Protein AF-A0AAP6H3W5-F1 (afdb_monomer_lite)

pLDDT: mean 71.05, std 19.76, range [32.81, 92.81]

Foldseek 3Di:
DDDPDVVLVVLVVLLVVLVVVLVVLVPADADLVVQLVVQVVVLVVLLVPDDDDPCQPPPDDDDNPPPDDPDVVSVCSNPPVVVSSVVVNVVSVVCVVVPRGHSPVVVSVVSVVVSVVSLLVSVVVQVVCVVVVHHDDDDPPRDVCSVCVPVPPPPVPVVVVPPDDDDDDPDDDDDDDDDDDDDDDDDDD

Sequence (189 aa):
MKDAHPTLTRIRAQIYALAEQIGILRQGALPKVGALAAVDRHIQSMAASVRVKPSAFAQGGGEPVSMYPEDSHRYACKFFPEVIRAHLYAEVKALYERGLTVADDATREKLEAQQLQLEHEEEAYIRQAAAEGKSIPRRGEANPAVLLADWPEGRDQQAVSRRAPGVRASVLRIRDLALVTGDQVQAPY

Structure (mmCIF, N/CA/C/O backbone):
data_AF-A0AAP6H3W5-F1
#
_entry.id   AF-A0AAP6H3W5-F1
#
loop_
_atom_site.group_PDB
_atom_site.id
_atom_site.type_symbol
_atom_site.label_atom_id
_atom_site.label_alt_id
_atom_site.label_comp_id
_atom_site.label_asym_id
_atom_site.label_entity_id
_atom_site.label_seq_id
_atom_site.pdbx_PDB_ins_code
_atom_site.Cartn_x
_atom_site.Cartn_y
_atom_site.Cartn_z
_atom_site.occupancy
_atom_site.B_iso_or_equiv
_atom_site.auth_seq_id
_atom_site.auth_comp_id
_atom_site.auth_asym_id
_atom_site.auth_atom_id
_atom_site.pdbx_PDB_model_num
ATOM 1 N N . MET A 1 1 ? -27.892 12.625 15.309 1.00 41.19 1 MET A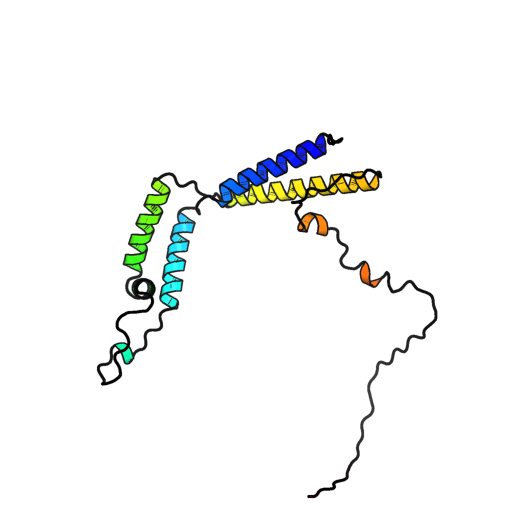 N 1
ATOM 2 C CA . MET A 1 1 ? -27.501 11.822 16.487 1.00 41.19 1 MET A CA 1
ATOM 3 C C . MET A 1 1 ? -26.123 12.302 16.907 1.00 41.19 1 MET A C 1
ATOM 5 O O . MET A 1 1 ? -25.221 12.228 16.090 1.00 41.19 1 MET A O 1
ATOM 9 N N . LYS A 1 2 ? -25.992 12.935 18.079 1.00 41.66 2 LYS A N 1
ATOM 10 C CA . LYS A 1 2 ? -24.702 13.414 18.602 1.00 41.66 2 LYS A CA 1
ATOM 11 C C . LYS A 1 2 ? -24.104 12.293 19.449 1.00 41.66 2 LYS A C 1
ATOM 13 O O . LYS A 1 2 ? -24.773 11.824 20.365 1.00 41.66 2 LYS A O 1
ATOM 18 N N . ASP A 1 3 ? -22.900 11.856 19.104 1.00 46.81 3 ASP A N 1
ATOM 19 C CA . ASP A 1 3 ? -22.181 10.788 19.796 1.00 46.81 3 ASP A CA 1
ATOM 20 C C . ASP A 1 3 ? -21.996 11.132 21.280 1.00 46.81 3 ASP A C 1
ATOM 22 O O . ASP A 1 3 ? -21.437 12.170 21.629 1.00 46.81 3 ASP A O 1
ATOM 26 N N . ALA A 1 4 ? -22.483 10.268 22.170 1.00 56.97 4 ALA A N 1
ATOM 27 C CA . ALA A 1 4 ? -22.489 10.508 23.615 1.00 56.97 4 ALA A CA 1
ATOM 28 C C . ALA A 1 4 ? -21.136 10.228 24.307 1.00 56.97 4 ALA A C 1
ATOM 30 O O . ALA A 1 4 ? -21.052 10.304 25.531 1.00 56.97 4 ALA A O 1
ATOM 31 N N . HIS A 1 5 ? -20.072 9.911 23.558 1.00 71.19 5 HIS A N 1
ATOM 32 C CA . HIS A 1 5 ? -18.790 9.493 24.128 1.00 71.19 5 HIS A CA 1
ATOM 33 C C . HIS A 1 5 ? -17.600 10.195 23.452 1.00 71.19 5 HIS A C 1
ATOM 35 O O . HIS A 1 5 ? -17.143 9.737 22.403 1.00 71.19 5 HIS A O 1
ATOM 41 N N . PRO A 1 6 ? -17.050 11.271 24.056 1.00 79.69 6 PRO A N 1
ATOM 42 C CA . PRO A 1 6 ? -15.979 12.069 23.448 1.00 79.69 6 PRO A CA 1
ATOM 43 C C . PRO A 1 6 ? -14.719 11.246 23.148 1.00 79.69 6 PRO A C 1
ATOM 45 O O . PRO A 1 6 ? -14.023 11.511 22.170 1.00 79.69 6 PRO A O 1
ATOM 48 N N . THR A 1 7 ? -14.451 10.210 23.948 1.00 83.56 7 THR A N 1
ATOM 49 C CA . THR A 1 7 ? -13.347 9.268 23.726 1.00 83.56 7 THR A CA 1
ATOM 50 C C . THR A 1 7 ? -13.535 8.458 22.444 1.00 83.56 7 THR A C 1
ATOM 52 O O . THR A 1 7 ? -12.617 8.378 21.636 1.00 83.56 7 THR A O 1
ATOM 55 N N . LEU A 1 8 ? -14.735 7.915 22.212 1.00 86.44 8 LEU A N 1
ATOM 56 C CA . LEU A 1 8 ? -15.035 7.138 21.010 1.00 86.44 8 LEU A CA 1
ATOM 57 C C . LEU A 1 8 ? -14.988 8.016 19.755 1.00 86.44 8 LEU A C 1
ATOM 59 O O . LEU A 1 8 ? -14.413 7.621 18.744 1.00 86.44 8 LEU A O 1
ATOM 63 N N . THR A 1 9 ? -15.539 9.230 19.828 1.00 87.00 9 THR A N 1
ATOM 64 C CA . THR A 1 9 ? -15.459 10.206 18.732 1.00 87.00 9 THR A CA 1
ATOM 65 C C . THR A 1 9 ? -14.005 10.529 18.383 1.00 87.00 9 THR A C 1
ATOM 67 O O . THR A 1 9 ? -13.659 10.596 17.204 1.00 87.00 9 THR A O 1
ATOM 70 N N . ARG A 1 10 ? -13.130 10.667 19.390 1.00 88.69 10 ARG A N 1
ATOM 71 C CA . ARG A 1 10 ? -11.693 10.885 19.178 1.00 88.69 10 ARG A CA 1
ATOM 72 C C . ARG A 1 10 ? -11.021 9.691 18.498 1.00 88.69 10 ARG A C 1
ATOM 74 O O . ARG A 1 10 ? -10.285 9.909 17.539 1.00 88.69 10 ARG A O 1
ATOM 81 N N . ILE A 1 11 ? -11.287 8.466 18.955 1.00 89.69 11 ILE A N 1
ATOM 82 C CA . ILE A 1 11 ? -10.740 7.239 18.347 1.00 89.69 11 ILE A CA 1
ATOM 83 C C . ILE A 1 11 ? -11.160 7.151 16.876 1.00 89.69 11 ILE A C 1
ATOM 85 O O . ILE A 1 11 ? -10.317 6.994 15.997 1.00 89.69 11 ILE A O 1
ATOM 89 N N . ARG A 1 12 ? -12.448 7.354 16.578 1.00 91.31 12 ARG A N 1
ATOM 90 C CA . ARG A 1 12 ? -12.959 7.338 15.199 1.00 91.31 12 ARG A CA 1
ATOM 91 C C . ARG A 1 12 ? -12.285 8.377 14.314 1.00 91.31 12 ARG A C 1
ATOM 93 O O . ARG A 1 12 ? -11.869 8.048 13.208 1.00 91.31 12 ARG A O 1
ATOM 100 N N . ALA A 1 13 ? -12.135 9.606 14.806 1.00 89.62 13 ALA A N 1
ATOM 101 C CA . ALA A 1 13 ? -11.441 10.663 14.076 1.00 89.62 13 ALA A CA 1
ATOM 102 C C . ALA A 1 13 ? -9.980 10.290 13.767 1.00 89.62 13 ALA A C 1
ATOM 104 O O . ALA A 1 13 ? -9.506 10.540 12.661 1.00 89.62 13 ALA A O 1
ATOM 105 N N . GLN A 1 14 ? -9.279 9.654 14.711 1.00 91.19 14 GLN A N 1
ATOM 106 C CA . GLN A 1 14 ? -7.910 9.179 14.498 1.00 91.19 14 GLN A CA 1
ATOM 107 C C . GLN A 1 14 ? -7.845 8.052 13.461 1.00 91.19 14 GLN A C 1
ATOM 109 O O . GLN A 1 14 ? -6.966 8.082 12.603 1.00 91.19 14 GLN A O 1
ATOM 114 N N . ILE A 1 15 ? -8.789 7.107 13.485 1.00 90.75 15 ILE A N 1
ATOM 115 C CA . ILE A 1 15 ? -8.849 6.031 12.485 1.00 90.75 15 ILE A CA 1
ATOM 116 C C . ILE A 1 15 ? -9.084 6.608 11.085 1.00 90.75 15 ILE A C 1
ATOM 118 O O . ILE A 1 15 ? -8.403 6.205 10.146 1.00 90.75 15 ILE A O 1
ATOM 122 N N . TYR A 1 16 ? -9.987 7.583 10.938 1.00 91.69 16 TYR A N 1
ATOM 123 C CA . TYR A 1 16 ? -10.215 8.242 9.648 1.00 91.69 16 TYR A CA 1
ATOM 124 C C . TYR A 1 16 ? -8.979 8.988 9.141 1.00 91.69 16 TYR A C 1
ATOM 126 O O . TYR A 1 16 ? -8.623 8.845 7.973 1.00 91.69 16 TYR A O 1
ATOM 134 N N . ALA A 1 17 ? -8.290 9.723 10.016 1.00 89.75 17 ALA A N 1
ATOM 135 C CA . ALA A 1 17 ? -7.064 10.426 9.647 1.00 89.75 17 ALA A CA 1
ATOM 136 C C . ALA A 1 17 ? -5.950 9.459 9.204 1.00 89.75 17 ALA A C 1
ATOM 138 O O . ALA A 1 17 ? -5.250 9.728 8.228 1.00 89.75 17 ALA A O 1
ATOM 139 N N . LEU A 1 18 ? -5.797 8.317 9.884 1.00 89.81 18 LEU A N 1
ATOM 140 C CA . LEU A 1 18 ? -4.836 7.286 9.481 1.00 89.81 18 LEU A CA 1
ATOM 141 C C . LEU A 1 18 ? -5.224 6.632 8.154 1.00 89.81 18 LEU A C 1
ATOM 143 O O . LEU A 1 18 ? -4.360 6.454 7.300 1.00 89.81 18 LEU A O 1
ATOM 147 N N . ALA A 1 19 ? -6.506 6.326 7.944 1.00 87.75 19 ALA A N 1
ATOM 148 C CA . ALA A 1 19 ? -6.984 5.747 6.691 1.00 87.75 19 ALA A CA 1
ATOM 149 C C . ALA A 1 19 ? -6.712 6.671 5.489 1.00 87.75 19 ALA A C 1
ATOM 151 O O . ALA A 1 19 ? -6.309 6.196 4.426 1.00 87.75 19 ALA A O 1
ATOM 152 N N . GLU A 1 20 ? -6.865 7.986 5.662 1.00 86.38 20 GLU A N 1
ATOM 153 C CA . GLU A 1 20 ? -6.516 8.981 4.643 1.00 86.38 20 GLU A CA 1
ATOM 154 C C . GLU A 1 20 ? -5.007 8.988 4.351 1.00 86.38 20 GLU A C 1
ATOM 156 O O . GLU A 1 20 ? -4.599 8.888 3.193 1.00 86.38 20 GLU A O 1
ATOM 161 N N . GLN A 1 21 ? -4.165 9.014 5.390 1.00 83.44 21 GLN A N 1
ATOM 162 C CA . GLN A 1 21 ? -2.703 8.971 5.242 1.00 83.44 21 GLN A CA 1
ATOM 163 C C . GLN A 1 21 ? -2.219 7.682 4.566 1.00 83.44 21 GLN A C 1
ATOM 165 O O . GLN A 1 21 ? -1.369 7.725 3.675 1.00 83.44 21 GLN A O 1
ATOM 170 N N . ILE A 1 22 ? -2.787 6.534 4.940 1.00 83.69 22 ILE A N 1
ATOM 171 C CA . ILE A 1 22 ? -2.508 5.242 4.304 1.00 83.69 22 ILE A CA 1
ATOM 172 C C . ILE A 1 22 ? -2.974 5.261 2.847 1.00 83.69 22 ILE A C 1
ATOM 174 O O . ILE A 1 22 ? -2.260 4.766 1.978 1.00 83.69 22 ILE A O 1
ATOM 178 N N . GLY A 1 23 ? -4.131 5.859 2.553 1.00 79.06 23 GLY A N 1
ATOM 179 C CA . GLY A 1 23 ? -4.626 6.044 1.189 1.00 79.06 23 GLY A CA 1
ATOM 180 C C . GLY A 1 23 ? -3.646 6.829 0.314 1.00 79.06 23 GLY A C 1
ATOM 181 O O . GLY A 1 23 ? -3.326 6.388 -0.791 1.00 79.06 23 GLY A O 1
ATOM 182 N N . ILE A 1 24 ? -3.103 7.929 0.839 1.00 74.69 24 ILE A N 1
ATOM 183 C CA . ILE A 1 24 ? -2.075 8.741 0.170 1.00 74.69 24 ILE A CA 1
ATOM 184 C C . ILE A 1 24 ? -0.806 7.912 -0.078 1.00 74.69 24 ILE A C 1
ATOM 186 O O . ILE A 1 24 ? -0.264 7.925 -1.182 1.00 74.69 24 ILE A O 1
ATOM 190 N N . LEU A 1 25 ? -0.350 7.137 0.912 1.00 71.19 25 LEU A N 1
ATOM 191 C CA . LEU A 1 25 ? 0.842 6.290 0.775 1.00 71.19 25 LEU A CA 1
ATOM 192 C C . LEU A 1 25 ? 0.639 5.099 -0.168 1.00 71.19 25 LEU A C 1
ATOM 194 O O . LEU A 1 25 ? 1.576 4.713 -0.860 1.00 71.19 25 LEU A O 1
ATOM 198 N N . ARG A 1 26 ? -0.566 4.523 -0.239 1.00 67.69 26 ARG A N 1
ATOM 199 C CA . ARG A 1 26 ? -0.909 3.448 -1.191 1.00 67.69 26 ARG A CA 1
ATOM 200 C C . ARG A 1 26 ? -0.874 3.918 -2.641 1.00 67.69 26 ARG A C 1
ATOM 202 O O . ARG A 1 26 ? -0.621 3.110 -3.527 1.00 67.69 26 ARG A O 1
ATOM 209 N N . GLN A 1 27 ? -1.129 5.202 -2.874 1.00 66.06 27 GLN A N 1
ATOM 210 C CA . GLN A 1 27 ? -0.999 5.833 -4.187 1.00 66.06 27 GLN A CA 1
ATOM 211 C C . GLN A 1 27 ? 0.443 6.280 -4.490 1.00 66.06 27 GLN A C 1
ATOM 213 O O . GLN A 1 27 ? 0.737 6.656 -5.624 1.00 66.06 27 GLN A O 1
ATOM 218 N N . GLY A 1 28 ? 1.344 6.233 -3.501 1.00 61.16 28 GLY A N 1
ATOM 219 C CA . GLY A 1 28 ? 2.765 6.522 -3.675 1.00 61.16 28 GLY A CA 1
ATOM 220 C C . GLY A 1 28 ? 3.480 5.441 -4.489 1.00 61.16 28 GLY A C 1
ATOM 221 O O . GLY A 1 28 ? 3.085 4.275 -4.511 1.00 61.16 28 GLY A O 1
ATOM 222 N N . ALA A 1 29 ? 4.559 5.818 -5.168 1.00 63.38 29 ALA A N 1
ATOM 223 C CA . ALA A 1 29 ? 5.353 4.867 -5.937 1.00 63.38 29 ALA A CA 1
ATOM 224 C C . ALA A 1 29 ? 6.254 4.030 -5.029 1.00 63.38 29 ALA A C 1
ATOM 226 O O . ALA A 1 29 ? 6.679 4.509 -3.988 1.00 63.38 29 ALA A O 1
ATOM 227 N N . LEU A 1 30 ? 6.621 2.812 -5.436 1.00 65.88 30 LEU A N 1
ATOM 228 C CA . LEU A 1 30 ? 7.588 1.981 -4.701 1.00 65.88 30 LEU A CA 1
ATOM 229 C C . LEU A 1 30 ? 8.858 2.768 -4.306 1.00 65.88 30 LEU A C 1
ATOM 231 O O . LEU A 1 30 ? 9.202 3.763 -4.942 1.00 65.88 30 LEU A O 1
ATOM 235 N N . PRO A 1 31 ? 9.641 2.328 -3.316 1.00 71.44 31 PRO A N 1
ATOM 236 C CA . PRO A 1 31 ? 11.009 2.811 -3.161 1.00 71.44 31 PRO A CA 1
ATOM 237 C C . PRO A 1 31 ? 11.820 2.572 -4.439 1.00 71.44 31 PRO A C 1
ATOM 239 O O . PRO A 1 31 ? 11.685 1.525 -5.071 1.00 71.44 31 PRO A O 1
ATOM 242 N N . LYS A 1 32 ? 12.704 3.509 -4.813 1.00 74.06 32 LYS A N 1
ATOM 243 C CA . LYS A 1 32 ? 13.499 3.432 -6.057 1.00 74.06 32 LYS A CA 1
ATOM 244 C C . LYS A 1 32 ? 14.219 2.090 -6.224 1.00 74.06 32 LYS A C 1
ATOM 246 O O . LYS A 1 32 ? 14.192 1.513 -7.303 1.00 74.06 32 LYS A O 1
ATOM 251 N N . VAL A 1 33 ? 14.814 1.564 -5.152 1.00 78.00 33 VAL A N 1
ATOM 252 C CA . VAL A 1 33 ? 15.472 0.243 -5.156 1.00 78.00 33 VAL A CA 1
ATOM 253 C C . VAL A 1 33 ? 14.471 -0.879 -5.462 1.00 78.00 33 VAL A C 1
ATOM 255 O O . VAL A 1 33 ? 14.757 -1.753 -6.277 1.00 78.00 33 VAL A O 1
ATOM 258 N N . GLY A 1 34 ? 13.276 -0.826 -4.870 1.00 76.81 34 GLY A N 1
ATOM 259 C CA . GLY A 1 34 ? 12.195 -1.781 -5.121 1.00 76.81 34 GLY A CA 1
ATOM 260 C C . GLY A 1 34 ? 11.623 -1.689 -6.537 1.00 76.81 34 GLY A C 1
ATOM 261 O O . GLY A 1 34 ? 11.329 -2.719 -7.140 1.00 76.81 34 GLY A O 1
ATOM 262 N N . ALA A 1 35 ? 11.525 -0.483 -7.102 1.00 80.75 35 ALA A N 1
ATOM 263 C CA . ALA A 1 35 ? 11.102 -0.272 -8.486 1.00 80.75 35 ALA A CA 1
ATOM 264 C C . ALA A 1 35 ? 12.119 -0.826 -9.495 1.00 80.75 35 ALA A C 1
ATOM 266 O O . ALA A 1 35 ? 11.730 -1.502 -10.446 1.00 80.75 35 ALA A O 1
ATOM 267 N N . LEU A 1 36 ? 13.419 -0.623 -9.261 1.00 86.25 36 LEU A N 1
ATOM 268 C CA . LEU A 1 36 ? 14.476 -1.216 -10.091 1.00 86.25 36 LEU A CA 1
ATOM 269 C C . LEU A 1 36 ? 14.461 -2.753 -9.996 1.00 86.25 36 LEU A C 1
ATOM 271 O O . LEU A 1 36 ? 14.457 -3.439 -11.015 1.00 86.25 36 LEU A O 1
ATOM 275 N N . ALA A 1 37 ? 14.311 -3.309 -8.791 1.00 87.12 37 ALA A N 1
ATOM 276 C CA . ALA A 1 37 ? 14.162 -4.754 -8.608 1.00 87.12 37 ALA A CA 1
ATOM 277 C C . ALA A 1 37 ? 12.872 -5.316 -9.245 1.00 87.12 37 ALA A C 1
ATOM 279 O O . ALA A 1 37 ? 12.824 -6.475 -9.661 1.00 87.12 37 ALA A O 1
ATOM 280 N N . ALA A 1 38 ? 11.798 -4.525 -9.319 1.00 85.31 38 ALA A N 1
ATOM 281 C CA . ALA A 1 38 ? 10.581 -4.900 -10.035 1.00 85.31 38 ALA A CA 1
ATOM 282 C C . ALA A 1 38 ? 10.807 -4.947 -11.554 1.00 85.31 38 ALA A C 1
ATOM 284 O O . ALA A 1 38 ? 10.323 -5.875 -12.201 1.00 85.31 38 ALA A O 1
ATOM 285 N N . VAL A 1 39 ? 11.595 -4.019 -12.108 1.00 89.56 39 VAL A N 1
ATOM 286 C CA . VAL A 1 39 ? 12.026 -4.062 -13.514 1.00 89.56 39 VAL A CA 1
ATOM 287 C C . VAL A 1 39 ? 12.833 -5.330 -13.800 1.00 89.56 39 VAL A C 1
ATOM 289 O O . VAL A 1 39 ? 12.542 -6.021 -14.776 1.00 89.56 39 VAL A O 1
ATOM 292 N N . ASP A 1 40 ? 13.781 -5.695 -12.935 1.00 92.00 40 ASP A N 1
ATOM 293 C CA . ASP A 1 40 ? 14.552 -6.935 -13.104 1.00 92.00 40 ASP A CA 1
ATOM 294 C C . ASP A 1 40 ? 13.654 -8.180 -13.098 1.00 92.00 40 ASP A C 1
ATOM 296 O O . ASP A 1 40 ? 13.766 -9.036 -13.982 1.00 92.00 40 ASP A O 1
ATOM 300 N N . ARG A 1 41 ? 12.712 -8.265 -12.149 1.00 91.44 41 ARG A N 1
ATOM 301 C CA . ARG A 1 41 ? 11.733 -9.364 -12.089 1.00 91.44 41 ARG A CA 1
ATOM 302 C C . ARG A 1 41 ? 10.841 -9.415 -13.327 1.00 91.44 41 ARG A C 1
ATOM 304 O O . ARG A 1 41 ? 10.556 -10.504 -13.824 1.00 91.44 41 ARG A O 1
ATOM 311 N N . HIS A 1 42 ? 10.420 -8.261 -13.839 1.00 90.94 42 HIS A N 1
ATOM 312 C CA . HIS A 1 42 ? 9.632 -8.167 -15.068 1.00 90.94 42 HIS A CA 1
ATOM 313 C C . HIS A 1 42 ? 10.404 -8.714 -16.268 1.00 90.94 42 HIS A C 1
ATOM 315 O O . HIS A 1 42 ? 9.905 -9.598 -16.963 1.00 90.94 42 HIS A O 1
ATOM 321 N N . ILE A 1 43 ? 11.647 -8.265 -16.469 1.00 91.12 43 ILE A N 1
ATOM 322 C CA . ILE A 1 43 ? 12.508 -8.736 -17.565 1.00 91.12 43 ILE A CA 1
ATOM 323 C C . ILE A 1 43 ? 12.706 -10.253 -17.474 1.00 91.12 43 ILE A C 1
ATOM 325 O O . ILE A 1 43 ? 12.547 -10.952 -18.476 1.00 91.12 43 ILE A O 1
ATOM 329 N N . GLN A 1 44 ? 12.990 -10.778 -16.279 1.00 92.06 44 GLN A N 1
ATOM 330 C CA . GLN A 1 44 ? 13.163 -12.216 -16.055 1.00 92.06 44 GLN A CA 1
ATOM 331 C C . GLN A 1 44 ? 11.889 -13.014 -16.361 1.00 92.06 44 GLN A C 1
ATOM 333 O O . GLN A 1 44 ? 11.954 -14.022 -17.064 1.00 92.06 44 GLN A O 1
ATOM 338 N N . SER A 1 45 ? 10.731 -12.553 -15.881 1.00 90.88 45 SER A N 1
ATOM 339 C CA . SER A 1 45 ? 9.432 -13.193 -16.128 1.00 90.88 45 SER A CA 1
ATOM 340 C C . SER A 1 45 ? 9.099 -13.233 -17.623 1.00 90.88 45 SER A C 1
ATOM 342 O O . SER A 1 45 ? 8.791 -14.290 -18.185 1.00 90.88 45 SER A O 1
ATOM 344 N N . MET A 1 46 ? 9.260 -12.097 -18.306 1.00 88.25 46 MET A N 1
ATOM 345 C CA . MET A 1 46 ? 9.002 -11.977 -19.741 1.00 88.25 46 MET A CA 1
ATOM 346 C C . MET A 1 46 ? 9.951 -12.865 -20.553 1.00 88.25 46 MET A C 1
ATOM 348 O O . MET A 1 46 ? 9.495 -13.609 -21.423 1.00 88.25 46 MET A O 1
ATOM 352 N N . ALA A 1 47 ? 11.242 -12.886 -20.209 1.00 88.06 47 ALA A N 1
ATOM 353 C CA . ALA A 1 47 ? 12.243 -13.748 -20.836 1.00 88.06 47 ALA A CA 1
ATOM 354 C C . ALA A 1 47 ? 11.989 -15.251 -20.599 1.00 88.06 47 ALA A C 1
ATOM 356 O O . ALA A 1 47 ? 12.257 -16.081 -21.476 1.00 88.06 47 ALA A O 1
ATOM 357 N N . ALA A 1 48 ? 11.485 -15.635 -19.425 1.00 87.88 48 ALA A N 1
ATOM 358 C CA . ALA A 1 48 ? 11.156 -17.026 -19.111 1.00 87.88 48 ALA A CA 1
ATOM 359 C C . ALA A 1 48 ? 9.968 -17.541 -19.937 1.00 87.88 48 ALA A C 1
ATOM 361 O O . ALA A 1 48 ? 9.924 -18.720 -20.289 1.00 87.88 48 ALA A O 1
ATOM 362 N N . SER A 1 49 ? 9.035 -16.655 -20.296 1.00 84.88 49 SER A N 1
ATOM 363 C CA . SER A 1 49 ? 7.859 -17.013 -21.095 1.00 84.88 49 SER A CA 1
ATOM 364 C C . SER A 1 49 ? 8.167 -17.310 -22.572 1.00 84.88 49 SER A C 1
ATOM 366 O O . SER A 1 49 ? 7.363 -17.948 -23.251 1.00 84.88 49 SER A O 1
ATOM 368 N N . VAL A 1 50 ? 9.337 -16.898 -23.076 1.00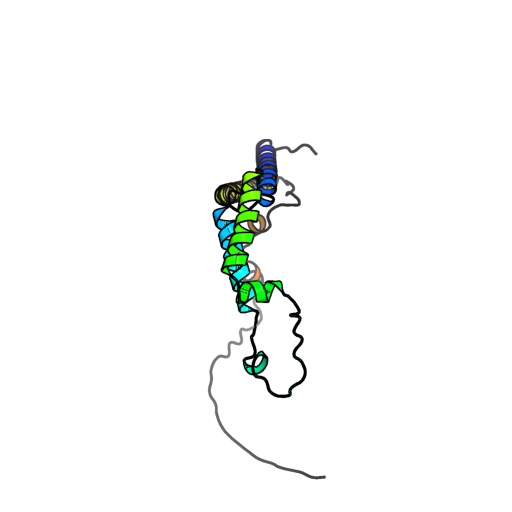 82.94 50 VAL A N 1
ATOM 369 C CA . VAL A 1 50 ? 9.748 -17.145 -24.465 1.00 82.94 50 VAL A CA 1
ATOM 370 C C . VAL A 1 50 ? 10.315 -18.555 -24.611 1.00 82.94 50 VAL A C 1
ATOM 372 O O . VAL A 1 50 ? 11.418 -18.855 -24.143 1.00 82.94 50 VAL A O 1
ATOM 375 N N . ARG A 1 51 ? 9.587 -19.415 -25.331 1.00 78.25 51 ARG A N 1
ATOM 376 C CA . ARG A 1 51 ? 10.093 -20.711 -25.800 1.00 78.25 51 ARG A CA 1
ATOM 377 C C . ARG A 1 51 ? 10.652 -20.574 -27.210 1.00 78.25 51 ARG A C 1
ATOM 379 O O . ARG A 1 51 ? 9.901 -20.474 -28.174 1.00 78.25 51 ARG A O 1
ATOM 386 N N . VAL A 1 52 ? 11.975 -20.621 -27.326 1.00 69.75 52 VAL A N 1
ATOM 387 C CA . VAL A 1 52 ? 12.660 -20.651 -28.622 1.00 69.75 52 VAL A CA 1
ATOM 388 C C . VAL A 1 52 ? 12.702 -22.099 -29.102 1.00 69.75 52 VAL A C 1
ATOM 390 O O . VAL A 1 52 ? 13.348 -22.941 -28.479 1.00 69.75 52 VAL A O 1
ATOM 393 N N . LYS A 1 53 ? 11.993 -22.413 -30.189 1.00 65.88 53 LYS A N 1
ATOM 394 C CA . LYS A 1 53 ? 12.110 -23.728 -30.831 1.00 65.88 53 LYS A CA 1
ATOM 395 C C . LYS A 1 53 ? 13.444 -23.782 -31.593 1.00 65.88 53 LYS A C 1
ATOM 397 O O . LYS A 1 53 ? 13.668 -22.908 -32.427 1.00 65.88 53 LYS A O 1
ATOM 402 N N . PRO A 1 54 ? 14.305 -24.793 -31.373 1.00 59.75 54 PRO A N 1
ATOM 403 C CA . PRO A 1 54 ? 15.592 -24.914 -32.071 1.00 59.75 54 PRO A CA 1
ATOM 404 C C . PRO A 1 54 ? 15.464 -24.931 -33.602 1.00 59.75 54 PRO A C 1
ATOM 406 O O . PRO A 1 54 ? 16.346 -24.456 -34.308 1.00 59.75 54 PRO A O 1
ATOM 409 N N . SER A 1 55 ? 14.334 -25.424 -34.119 1.00 57.72 55 SER A N 1
ATOM 410 C CA . SER A 1 55 ? 14.037 -25.480 -35.553 1.00 57.72 55 SER A CA 1
ATOM 411 C C . SER A 1 55 ? 13.726 -24.122 -36.191 1.00 57.72 55 SER A C 1
ATOM 413 O O . SER A 1 55 ? 13.662 -24.049 -37.410 1.00 57.72 55 SER A O 1
ATOM 415 N N . ALA A 1 56 ? 13.545 -23.048 -35.413 1.00 55.94 56 ALA A N 1
ATOM 416 C CA . ALA A 1 56 ? 13.247 -21.717 -35.953 1.00 55.94 56 ALA A CA 1
ATOM 417 C C . ALA A 1 56 ? 14.430 -21.092 -36.722 1.00 55.94 56 ALA A C 1
ATOM 419 O O . ALA A 1 56 ? 14.227 -20.170 -37.504 1.00 55.94 56 ALA A O 1
ATOM 420 N N . PHE A 1 57 ? 15.650 -21.604 -36.523 1.00 56.47 57 PHE A N 1
ATOM 421 C CA . PHE A 1 57 ? 16.868 -21.133 -37.198 1.00 56.47 57 PHE A CA 1
ATOM 422 C C . PHE A 1 57 ? 17.486 -22.179 -38.138 1.00 56.47 57 PHE A C 1
ATOM 424 O O . PHE A 1 57 ? 18.448 -21.881 -38.844 1.00 56.47 57 PHE A O 1
ATOM 431 N N . ALA A 1 58 ? 16.951 -23.404 -38.157 1.00 54.88 58 ALA A N 1
ATOM 432 C CA . ALA A 1 58 ? 17.423 -24.465 -39.034 1.00 54.88 58 ALA A CA 1
ATOM 433 C C . ALA A 1 58 ? 16.726 -24.333 -40.395 1.00 54.88 58 ALA A C 1
ATOM 435 O O . ALA A 1 58 ? 15.541 -24.628 -40.529 1.00 54.88 58 ALA A O 1
ATOM 436 N N . GLN A 1 59 ? 17.462 -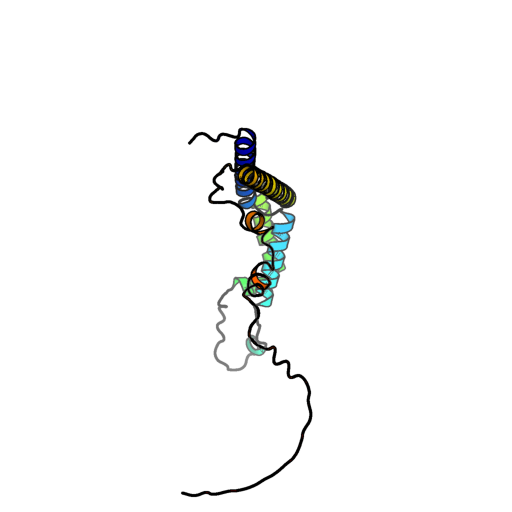23.862 -41.403 1.00 54.69 59 GLN A N 1
ATOM 437 C CA . GLN A 1 59 ? 17.014 -23.847 -42.795 1.00 54.69 59 GLN A CA 1
ATOM 438 C C . GLN A 1 59 ? 16.615 -25.266 -43.229 1.00 54.69 59 GLN A C 1
ATOM 440 O O . GLN A 1 59 ? 17.466 -26.133 -43.405 1.00 54.69 59 GLN A O 1
ATOM 445 N N . GLY A 1 60 ? 15.314 -25.506 -43.385 1.00 51.62 60 GLY A N 1
ATOM 446 C CA . GLY A 1 60 ? 14.798 -26.816 -43.767 1.00 51.62 60 GLY A CA 1
ATOM 447 C C . GLY A 1 60 ? 13.292 -26.819 -43.992 1.00 51.62 60 GLY A C 1
ATOM 448 O O . GLY A 1 60 ? 12.563 -27.392 -43.196 1.00 51.62 60 GLY A O 1
ATOM 449 N N . GLY A 1 61 ? 12.835 -26.161 -45.064 1.00 52.97 61 GLY A N 1
ATOM 450 C CA . GLY A 1 61 ? 11.611 -26.509 -45.807 1.00 52.97 61 GLY A CA 1
ATOM 451 C C . GLY A 1 61 ? 10.266 -26.617 -45.069 1.00 52.97 61 GLY A C 1
ATOM 452 O O . GLY A 1 61 ? 9.355 -27.227 -45.619 1.00 52.97 61 GLY A O 1
ATOM 453 N N . GLY A 1 62 ? 10.119 -26.077 -43.858 1.00 55.25 62 GLY A N 1
ATOM 454 C CA . GLY A 1 62 ? 8.849 -26.027 -43.123 1.00 55.25 62 GLY A CA 1
ATOM 455 C C . GLY A 1 62 ? 8.172 -24.660 -43.225 1.00 55.25 62 GLY A C 1
ATOM 456 O O . GLY A 1 62 ? 8.852 -23.665 -43.475 1.00 55.25 62 GLY A O 1
ATOM 457 N N . GLU A 1 63 ? 6.845 -24.627 -43.032 1.00 49.88 63 GLU A N 1
ATOM 458 C CA . GLU A 1 63 ? 6.021 -23.406 -43.018 1.00 49.88 63 GLU A CA 1
ATOM 459 C C . GLU A 1 63 ? 6.722 -22.245 -42.294 1.00 49.88 63 GLU A C 1
ATOM 461 O O . GLU A 1 63 ? 7.305 -22.461 -41.223 1.00 49.88 63 GLU A O 1
ATOM 466 N N . PRO A 1 64 ? 6.665 -21.015 -42.844 1.00 51.16 64 PRO A N 1
ATOM 467 C CA . PRO A 1 64 ? 7.287 -19.859 -42.223 1.00 51.16 64 PRO A CA 1
ATOM 468 C C . PRO A 1 64 ? 6.682 -19.657 -40.833 1.00 51.16 64 PRO A C 1
ATOM 470 O O . PRO A 1 64 ? 5.550 -19.202 -40.681 1.00 51.16 64 PRO A O 1
ATOM 473 N N . VAL A 1 65 ? 7.449 -20.002 -39.798 1.00 52.53 65 VAL A N 1
ATOM 474 C CA . VAL A 1 65 ? 7.143 -19.601 -38.428 1.00 52.53 65 VAL A CA 1
ATOM 475 C C . VAL A 1 65 ? 7.100 -18.081 -38.452 1.00 52.53 65 VAL A C 1
ATOM 477 O O . VAL A 1 65 ? 8.090 -17.462 -38.841 1.00 52.53 65 VAL A O 1
ATOM 480 N N . SER A 1 66 ? 5.950 -17.495 -38.102 1.00 48.22 66 SER A N 1
ATOM 481 C CA . SER A 1 66 ? 5.759 -16.043 -38.064 1.00 48.22 66 SER A CA 1
ATOM 482 C C . SER A 1 66 ? 6.984 -15.374 -37.444 1.00 48.22 66 SER A C 1
ATOM 484 O O . SER A 1 66 ? 7.255 -15.519 -36.252 1.00 48.22 66 SER A O 1
ATOM 486 N N . MET A 1 67 ? 7.735 -14.650 -38.277 1.00 48.69 67 MET A N 1
ATOM 487 C CA . MET A 1 67 ? 8.903 -13.866 -37.867 1.00 48.69 67 MET A CA 1
ATOM 488 C C . MET A 1 67 ? 8.502 -12.683 -36.974 1.00 48.69 67 MET A C 1
ATOM 490 O O . MET A 1 67 ? 9.361 -12.022 -36.395 1.00 48.69 67 MET A O 1
ATOM 494 N N . TYR A 1 68 ? 7.197 -12.426 -36.861 1.00 50.84 68 TYR A N 1
ATOM 495 C CA . TYR A 1 68 ? 6.618 -11.471 -35.938 1.00 50.84 68 TYR A CA 1
ATOM 496 C C . TYR A 1 68 ? 6.170 -12.206 -34.674 1.00 50.84 68 TYR A C 1
ATOM 498 O O . TYR A 1 68 ? 5.180 -12.945 -34.718 1.00 50.84 68 TYR A O 1
ATOM 506 N N . PRO A 1 69 ? 6.896 -12.044 -33.554 1.00 56.41 69 PRO A N 1
ATOM 507 C CA . PRO A 1 69 ? 6.442 -12.564 -32.279 1.00 56.41 69 PRO A CA 1
ATOM 508 C C . PRO A 1 69 ? 5.156 -11.839 -31.879 1.00 56.41 69 PRO A C 1
ATOM 510 O O . PRO A 1 69 ? 5.055 -10.626 -32.042 1.00 56.41 69 PRO A O 1
ATOM 513 N N . GLU A 1 70 ? 4.200 -12.566 -31.302 1.00 61.22 70 GLU A N 1
ATOM 514 C CA . GLU A 1 70 ? 2.974 -11.983 -30.731 1.00 61.22 70 GLU A CA 1
ATOM 515 C C . GLU A 1 70 ? 3.269 -10.909 -29.661 1.00 61.22 70 GLU A C 1
ATOM 517 O O . GLU A 1 70 ? 2.407 -10.097 -29.343 1.00 61.22 70 GLU A O 1
ATOM 522 N N . ASP A 1 71 ? 4.499 -10.870 -29.132 1.00 70.38 71 ASP A N 1
ATOM 523 C CA . ASP A 1 71 ? 4.976 -9.854 -28.198 1.00 70.38 71 ASP A CA 1
ATOM 524 C C . ASP A 1 71 ? 6.495 -9.632 -28.379 1.00 70.38 71 ASP A C 1
ATOM 526 O O . ASP A 1 71 ? 7.336 -10.389 -27.872 1.00 70.38 71 ASP A O 1
ATOM 530 N N . SER A 1 72 ? 6.862 -8.606 -29.154 1.00 80.50 72 SER A N 1
ATOM 531 C CA . SER A 1 72 ? 8.257 -8.227 -29.438 1.00 80.50 72 SER A CA 1
ATOM 532 C C . SER A 1 72 ? 9.036 -7.851 -28.177 1.00 80.50 72 SER A C 1
ATOM 534 O O . SER A 1 72 ? 10.244 -8.098 -28.101 1.00 80.50 72 SER A O 1
ATOM 536 N N . HIS A 1 73 ? 8.347 -7.341 -27.155 1.00 83.88 73 HIS A N 1
ATOM 537 C CA . HIS A 1 73 ? 8.944 -6.976 -25.876 1.00 83.88 73 HIS A CA 1
ATOM 538 C C . HIS A 1 73 ? 9.474 -8.204 -25.131 1.00 83.88 73 HIS A C 1
ATOM 540 O O . HIS A 1 73 ? 10.589 -8.178 -24.614 1.00 83.88 73 HIS A O 1
ATOM 546 N N . ARG A 1 74 ? 8.754 -9.335 -25.148 1.00 85.75 74 ARG A N 1
ATOM 547 C CA . ARG A 1 74 ? 9.230 -10.590 -24.523 1.00 85.75 74 ARG A CA 1
ATOM 548 C C . ARG A 1 74 ? 10.530 -11.090 -25.134 1.00 85.75 74 ARG A C 1
ATOM 550 O O . ARG A 1 74 ? 11.440 -11.503 -24.414 1.00 85.75 74 ARG A O 1
ATOM 557 N N . TYR A 1 75 ? 10.620 -11.046 -26.459 1.00 83.62 75 TYR A N 1
ATOM 558 C CA . TYR A 1 75 ? 11.831 -11.425 -27.182 1.00 83.62 75 TYR A CA 1
ATOM 559 C C . TYR A 1 75 ? 12.976 -10.456 -26.882 1.00 83.62 75 TYR A C 1
ATOM 561 O O . TYR A 1 75 ? 14.092 -10.903 -26.619 1.00 83.62 75 TYR A O 1
ATOM 569 N N . ALA A 1 76 ? 12.703 -9.152 -26.820 1.00 86.06 76 ALA A N 1
ATOM 570 C CA . ALA A 1 76 ? 13.697 -8.166 -26.415 1.00 86.06 76 ALA A CA 1
ATOM 571 C C . ALA A 1 76 ? 14.208 -8.417 -24.983 1.00 86.06 76 ALA A C 1
ATOM 573 O O . ALA A 1 76 ? 15.417 -8.410 -24.762 1.00 86.06 76 ALA A O 1
ATOM 574 N N . CYS A 1 77 ? 13.328 -8.758 -24.035 1.00 88.88 77 CYS A N 1
ATOM 575 C CA . CYS A 1 77 ? 13.723 -9.175 -22.686 1.00 88.88 77 CYS A CA 1
ATOM 576 C C . CYS A 1 77 ? 14.566 -10.462 -22.676 1.00 88.88 77 CYS A C 1
ATOM 578 O O . CYS A 1 77 ? 15.432 -10.610 -21.818 1.00 88.88 77 CYS A O 1
ATOM 580 N N . LYS A 1 78 ? 14.330 -11.397 -23.608 1.00 86.69 78 LYS A N 1
ATOM 581 C CA . LYS A 1 78 ? 15.071 -12.666 -23.705 1.00 86.69 78 LYS A CA 1
ATOM 582 C C . LYS A 1 78 ? 16.467 -12.503 -24.302 1.00 86.69 78 LYS A C 1
ATOM 584 O O . LYS A 1 78 ? 17.412 -13.082 -23.775 1.00 86.69 78 LYS A O 1
ATOM 589 N N . PHE A 1 79 ? 16.579 -11.772 -25.408 1.00 87.69 79 PHE A N 1
ATOM 590 C CA . PHE A 1 79 ? 17.807 -11.687 -26.205 1.00 87.69 79 PHE A CA 1
ATOM 591 C C . PHE A 1 79 ? 18.656 -10.455 -25.885 1.00 87.69 79 PHE A C 1
ATOM 593 O O . PHE A 1 79 ? 19.877 -10.517 -25.998 1.00 87.69 79 PHE A O 1
ATOM 600 N N . PHE A 1 80 ? 18.035 -9.360 -25.440 1.00 90.00 80 PHE A N 1
ATOM 601 C CA . PHE A 1 80 ? 18.708 -8.095 -25.134 1.00 90.00 80 PHE A CA 1
ATOM 602 C C . PHE A 1 80 ? 18.362 -7.578 -23.724 1.00 90.00 80 PHE A C 1
ATOM 604 O O . PHE A 1 80 ? 17.994 -6.408 -23.572 1.00 90.00 80 PHE A O 1
ATOM 611 N N . PRO A 1 81 ? 18.482 -8.409 -22.667 1.00 90.25 81 PRO A N 1
ATOM 612 C CA . PRO A 1 81 ? 18.055 -8.032 -21.319 1.00 90.25 81 PRO A CA 1
ATOM 613 C C . PRO A 1 81 ? 18.771 -6.781 -20.798 1.00 90.25 81 PRO A C 1
ATOM 615 O O . PRO A 1 81 ? 18.144 -5.948 -20.153 1.00 90.25 81 PRO A O 1
ATOM 618 N N . GLU A 1 82 ? 20.056 -6.610 -21.116 1.00 91.94 82 GLU A N 1
ATOM 619 C CA . GLU A 1 82 ? 20.858 -5.470 -20.654 1.00 91.94 82 GLU A CA 1
ATOM 620 C C . GLU A 1 82 ? 20.398 -4.137 -21.254 1.00 91.94 82 GLU A C 1
ATOM 622 O O . GLU A 1 82 ? 20.335 -3.128 -20.554 1.00 91.94 82 GLU A O 1
ATOM 627 N N . VAL A 1 83 ? 20.021 -4.137 -22.536 1.00 91.88 83 VAL A N 1
ATOM 628 C CA . VAL A 1 83 ? 19.536 -2.934 -23.230 1.00 91.88 83 VAL A CA 1
ATOM 629 C C . VAL A 1 83 ? 18.188 -2.510 -22.654 1.00 91.88 83 VAL A C 1
ATOM 631 O O . VAL A 1 83 ? 17.985 -1.338 -22.338 1.00 91.88 83 VAL A O 1
ATOM 634 N N . ILE A 1 84 ? 17.288 -3.478 -22.452 1.00 91.56 84 ILE A N 1
ATOM 635 C CA . ILE A 1 84 ? 15.974 -3.227 -21.856 1.00 91.56 84 ILE A CA 1
ATOM 636 C C . ILE A 1 84 ? 16.108 -2.776 -20.400 1.00 91.56 84 ILE A C 1
ATOM 638 O O . ILE A 1 84 ? 15.454 -1.812 -20.003 1.00 91.56 84 ILE A O 1
ATOM 642 N N . ARG A 1 85 ? 16.995 -3.403 -19.616 1.00 92.75 85 ARG A N 1
ATOM 643 C CA . ARG A 1 85 ? 17.280 -2.987 -18.238 1.00 92.75 85 ARG A CA 1
ATOM 644 C C . ARG A 1 85 ? 17.773 -1.546 -18.193 1.00 92.75 85 ARG A C 1
ATOM 646 O O . ARG A 1 85 ? 17.214 -0.755 -17.445 1.00 92.75 85 ARG A O 1
ATOM 653 N N . ALA A 1 86 ? 18.774 -1.192 -18.999 1.00 92.81 86 ALA A N 1
ATOM 654 C CA . ALA A 1 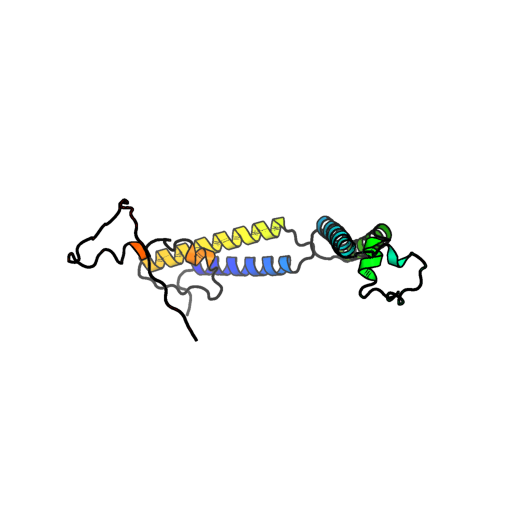86 ? 19.335 0.158 -19.018 1.00 92.81 86 ALA A CA 1
ATOM 655 C C . ALA A 1 86 ? 18.280 1.217 -19.377 1.00 92.81 86 ALA A C 1
ATOM 657 O O . ALA A 1 86 ? 18.199 2.255 -18.718 1.00 92.81 86 ALA A O 1
ATOM 658 N N . HIS A 1 87 ? 17.446 0.932 -20.379 1.00 92.50 87 HIS A N 1
ATOM 659 C CA . HIS A 1 87 ? 16.368 1.822 -20.797 1.00 92.50 87 HIS A CA 1
ATOM 660 C C . HIS A 1 87 ? 15.320 2.016 -19.691 1.00 92.50 87 HIS A C 1
ATOM 662 O O . HIS A 1 87 ? 15.094 3.144 -19.255 1.00 92.50 87 HIS A O 1
ATOM 668 N N . LEU A 1 88 ? 14.757 0.926 -19.161 1.00 90.81 88 LEU A N 1
ATOM 669 C CA . LEU A 1 88 ? 13.749 0.989 -18.098 1.00 90.81 88 LEU A CA 1
ATOM 670 C C . LEU A 1 88 ? 14.314 1.601 -16.806 1.00 90.81 88 LEU A C 1
ATOM 672 O O . LEU A 1 88 ? 13.622 2.339 -16.112 1.00 90.81 88 LEU A O 1
ATOM 676 N N . TYR A 1 89 ? 15.587 1.359 -16.485 1.00 91.81 89 TYR A N 1
ATOM 677 C CA . TYR A 1 89 ? 16.247 1.967 -15.325 1.00 91.81 89 TYR A CA 1
ATOM 678 C C . TYR A 1 89 ? 16.366 3.484 -15.468 1.00 91.81 89 TYR A C 1
ATOM 680 O O . TYR A 1 89 ? 16.179 4.205 -14.485 1.00 91.81 89 TYR A O 1
ATOM 688 N N . ALA A 1 90 ? 16.663 3.976 -16.673 1.00 91.69 90 ALA A N 1
ATOM 689 C CA . ALA A 1 90 ? 16.713 5.405 -16.949 1.00 91.69 90 ALA A CA 1
ATOM 690 C C . ALA A 1 90 ? 15.327 6.053 -16.807 1.00 91.69 90 ALA A C 1
ATOM 692 O O . ALA A 1 90 ? 15.216 7.107 -16.180 1.00 91.69 90 ALA A O 1
ATOM 693 N N . GLU A 1 91 ? 14.274 5.402 -17.306 1.00 88.12 91 GLU A N 1
ATOM 694 C CA . GLU A 1 91 ? 12.893 5.880 -17.159 1.00 88.12 91 GLU A CA 1
ATOM 695 C C . GLU A 1 91 ? 12.456 5.926 -15.695 1.00 88.12 91 GLU A C 1
ATOM 697 O O . GLU A 1 91 ? 11.998 6.963 -15.214 1.00 88.12 91 GLU A O 1
ATOM 702 N N . VAL A 1 92 ? 12.678 4.838 -14.952 1.00 85.62 92 VAL A N 1
ATOM 703 C CA . VAL A 1 92 ? 12.393 4.771 -13.514 1.00 85.62 92 VAL A CA 1
ATOM 704 C C . VAL A 1 92 ? 13.152 5.875 -12.779 1.00 85.62 92 VAL A C 1
ATOM 706 O O . VAL A 1 92 ? 12.557 6.626 -12.010 1.00 85.62 92 VAL A O 1
ATOM 709 N N . LYS A 1 93 ? 14.453 6.042 -13.043 1.00 85.62 93 LYS A N 1
ATOM 710 C CA . LYS A 1 93 ? 15.265 7.103 -12.431 1.00 85.62 93 LYS A CA 1
ATOM 711 C C . LYS A 1 93 ? 14.699 8.498 -12.721 1.00 85.62 93 LYS A C 1
ATOM 713 O O . LYS A 1 93 ? 14.577 9.280 -11.780 1.00 85.62 93 LYS A O 1
ATOM 718 N N . ALA A 1 94 ? 14.314 8.776 -13.965 1.00 85.75 94 ALA A N 1
ATOM 719 C CA . ALA A 1 94 ? 13.731 10.055 -14.360 1.00 85.75 94 ALA A CA 1
ATOM 720 C C . ALA A 1 94 ? 12.384 10.324 -13.666 1.00 85.75 94 ALA A C 1
ATOM 722 O O . ALA A 1 94 ? 12.099 11.466 -13.309 1.00 85.75 94 ALA A O 1
ATOM 723 N N . LEU A 1 95 ? 11.567 9.292 -13.428 1.00 79.00 95 LEU A N 1
ATOM 724 C CA . LEU A 1 95 ? 10.319 9.428 -12.672 1.00 79.00 95 LEU A CA 1
ATOM 725 C C . LEU A 1 95 ? 10.576 9.849 -11.217 1.00 79.00 95 LEU A C 1
ATOM 727 O O . LEU A 1 95 ? 9.936 10.783 -10.739 1.00 79.00 95 LEU A O 1
ATOM 731 N N . TYR A 1 96 ? 11.550 9.240 -10.532 1.00 75.38 96 TYR A N 1
ATOM 732 C CA . TYR A 1 96 ? 11.909 9.655 -9.165 1.00 75.38 96 TYR A CA 1
ATOM 733 C C . TYR A 1 96 ? 12.537 11.051 -9.109 1.00 75.38 96 TYR A C 1
ATOM 735 O O . TYR A 1 96 ? 12.279 11.795 -8.167 1.00 75.38 96 TYR A O 1
ATOM 743 N N . GLU A 1 97 ? 13.331 11.438 -10.109 1.00 80.06 97 GLU A N 1
ATOM 744 C CA . GLU A 1 97 ? 13.916 12.787 -10.188 1.00 80.06 97 GLU A CA 1
ATOM 745 C C . GLU A 1 97 ? 12.858 13.881 -10.402 1.00 80.06 97 GLU A C 1
ATOM 747 O O . GLU A 1 97 ? 13.052 15.014 -9.970 1.00 80.06 97 GLU A O 1
ATOM 752 N N . ARG A 1 98 ? 11.705 13.542 -10.992 1.00 74.75 98 ARG A N 1
ATOM 753 C CA . ARG A 1 98 ? 10.552 14.445 -11.167 1.00 74.75 98 ARG A CA 1
ATOM 754 C C . ARG A 1 98 ? 9.696 14.618 -9.904 1.00 74.75 98 ARG A C 1
ATOM 756 O O . ARG A 1 98 ? 8.653 15.261 -9.975 1.00 74.75 98 ARG A O 1
ATOM 763 N N . GLY A 1 99 ? 10.125 14.080 -8.761 1.00 61.84 99 GLY A N 1
ATOM 764 C CA . GLY A 1 99 ? 9.449 14.279 -7.475 1.00 61.84 99 GLY A CA 1
ATOM 765 C C . GLY A 1 99 ? 8.342 13.269 -7.177 1.00 61.84 99 GLY A C 1
ATOM 766 O O . GLY A 1 99 ? 7.431 13.573 -6.412 1.00 61.84 99 GLY A O 1
ATOM 767 N N . LEU A 1 100 ? 8.409 12.070 -7.764 1.00 63.12 100 LEU A N 1
ATOM 768 C CA . LEU A 1 100 ? 7.516 10.970 -7.411 1.00 63.12 100 LEU A CA 1
ATOM 769 C C . LEU A 1 100 ? 7.682 10.634 -5.919 1.00 63.12 100 LEU A C 1
ATOM 771 O O . LEU A 1 100 ? 8.763 10.231 -5.481 1.00 63.12 100 LEU A O 1
ATOM 775 N N . THR A 1 101 ? 6.621 10.827 -5.135 1.00 60.72 101 THR A N 1
ATOM 776 C CA . THR A 1 101 ? 6.620 10.539 -3.700 1.00 60.72 101 THR A CA 1
ATOM 777 C C . THR A 1 101 ? 6.743 9.034 -3.485 1.00 60.72 101 THR A C 1
ATOM 779 O O . THR A 1 101 ? 5.907 8.241 -3.923 1.00 60.72 101 THR A O 1
ATOM 782 N N . VAL A 1 102 ? 7.833 8.640 -2.830 1.00 60.75 102 VAL A N 1
ATOM 783 C CA . VAL A 1 102 ? 8.080 7.256 -2.432 1.00 60.75 102 VAL A CA 1
ATOM 784 C C . VAL A 1 102 ? 7.039 6.865 -1.382 1.00 60.75 102 VAL A C 1
ATOM 786 O O . VAL A 1 102 ? 6.950 7.501 -0.333 1.00 60.75 102 VAL A O 1
ATOM 789 N N . ALA A 1 103 ? 6.275 5.811 -1.645 1.00 60.78 103 ALA A N 1
ATOM 790 C CA . ALA A 1 103 ? 5.593 5.036 -0.629 1.00 60.78 103 ALA A CA 1
ATOM 791 C C . ALA A 1 103 ? 6.666 4.427 0.274 1.00 60.78 103 ALA A C 1
ATOM 793 O O . ALA A 1 103 ? 7.375 3.494 -0.106 1.00 60.78 103 ALA A O 1
ATOM 794 N N . ASP A 1 104 ? 6.833 5.000 1.459 1.00 66.12 104 ASP A N 1
ATOM 795 C CA . ASP A 1 104 ? 7.642 4.380 2.494 1.00 66.12 104 ASP A CA 1
ATOM 796 C C . ASP A 1 104 ? 6.840 3.211 3.077 1.00 66.12 104 ASP A C 1
ATOM 798 O O . ASP A 1 104 ? 5.954 3.406 3.909 1.00 66.12 104 ASP A O 1
ATOM 802 N N . ASP A 1 105 ? 7.113 2.002 2.578 1.00 65.50 105 ASP A N 1
ATOM 803 C CA . ASP A 1 105 ? 6.435 0.773 2.997 1.00 65.50 105 ASP A CA 1
ATOM 804 C C . ASP A 1 105 ? 6.533 0.555 4.517 1.00 65.50 105 ASP A C 1
ATOM 806 O O . ASP A 1 105 ? 5.563 0.097 5.114 1.00 65.50 105 ASP A O 1
ATOM 810 N N . ALA A 1 106 ? 7.642 0.948 5.159 1.00 70.81 106 ALA A N 1
ATOM 811 C CA . ALA A 1 106 ? 7.813 0.825 6.608 1.00 70.81 106 ALA A CA 1
ATOM 812 C C . ALA A 1 106 ? 6.943 1.836 7.369 1.00 70.81 106 ALA A C 1
ATOM 814 O O . ALA A 1 106 ? 6.327 1.509 8.387 1.00 70.81 106 ALA A O 1
ATOM 815 N N . THR A 1 107 ? 6.845 3.067 6.861 1.00 78.00 107 THR A N 1
ATOM 816 C CA . THR A 1 107 ? 5.913 4.059 7.412 1.00 78.00 107 THR A CA 1
ATOM 817 C C . THR A 1 107 ? 4.464 3.635 7.181 1.00 78.00 107 THR A C 1
ATOM 819 O O . THR A 1 107 ? 3.651 3.764 8.095 1.00 78.00 107 THR A O 1
ATOM 822 N N . ARG A 1 108 ? 4.130 3.062 6.017 1.00 79.56 108 ARG A N 1
ATOM 823 C CA . ARG A 1 108 ? 2.789 2.523 5.748 1.00 79.56 108 ARG A CA 1
ATOM 824 C C . ARG A 1 108 ? 2.447 1.389 6.708 1.00 79.56 108 ARG A C 1
ATOM 826 O O . ARG A 1 108 ? 1.399 1.455 7.335 1.00 79.56 108 ARG A O 1
ATOM 833 N N . GLU A 1 109 ? 3.329 0.406 6.864 1.00 81.50 109 GLU A N 1
ATOM 834 C CA . GLU A 1 109 ? 3.133 -0.721 7.784 1.00 81.50 109 GLU A CA 1
ATOM 835 C C . GLU A 1 109 ? 2.932 -0.231 9.223 1.00 81.50 109 GLU A C 1
ATOM 837 O O . GLU A 1 109 ? 2.018 -0.675 9.918 1.00 81.50 109 GLU A O 1
ATOM 842 N N . LYS A 1 110 ? 3.719 0.761 9.657 1.00 86.12 110 LYS A N 1
ATOM 843 C CA . LYS A 1 110 ? 3.557 1.384 10.974 1.00 86.12 110 LYS A CA 1
ATOM 844 C C . LYS A 1 110 ? 2.195 2.063 11.135 1.00 86.12 110 LYS A C 1
ATOM 846 O O . LYS A 1 110 ? 1.582 1.935 12.194 1.00 86.12 110 LYS A O 1
ATOM 851 N N . LEU A 1 111 ? 1.725 2.787 10.121 1.00 86.62 111 LEU A N 1
ATOM 852 C CA . LEU A 1 111 ? 0.419 3.453 10.150 1.00 86.62 111 LEU A CA 1
ATOM 853 C C . LEU A 1 111 ? -0.732 2.440 10.103 1.00 86.62 111 LEU A C 1
ATOM 855 O O . LEU A 1 111 ? -1.705 2.605 10.833 1.00 86.62 111 LEU A O 1
ATOM 859 N N . GLU A 1 112 ? -0.609 1.371 9.314 1.00 87.75 112 GLU A N 1
ATOM 860 C CA . GLU A 1 112 ? -1.584 0.272 9.251 1.00 87.75 112 GLU A CA 1
ATOM 861 C C . GLU A 1 112 ? -1.664 -0.474 10.595 1.00 87.75 112 GLU A C 1
ATOM 863 O O . GLU A 1 112 ? -2.761 -0.741 11.086 1.00 87.75 112 GLU A O 1
ATOM 868 N N . ALA A 1 113 ? -0.529 -0.723 11.255 1.00 89.06 113 ALA A N 1
ATOM 869 C CA . ALA A 1 113 ? -0.496 -1.300 12.600 1.00 89.06 113 ALA A CA 1
ATOM 870 C C . ALA A 1 113 ? -1.146 -0.377 13.649 1.00 89.06 113 ALA A C 1
ATOM 872 O O . ALA A 1 113 ? -1.892 -0.840 14.512 1.00 89.06 113 ALA A O 1
ATOM 873 N N . GLN A 1 114 ? -0.909 0.937 13.563 1.00 92.00 114 GLN A N 1
ATOM 874 C CA . GLN A 1 114 ? -1.567 1.924 14.428 1.00 92.00 114 GLN A CA 1
ATOM 875 C C . GLN A 1 114 ? -3.076 1.995 14.181 1.00 92.00 114 GLN A C 1
ATOM 877 O O . GLN A 1 114 ? -3.847 2.094 15.137 1.00 92.00 114 GLN A O 1
ATOM 882 N N . GLN A 1 115 ? -3.506 1.916 12.920 1.00 91.94 115 GLN A N 1
ATOM 883 C CA . GLN A 1 115 ? -4.920 1.871 12.569 1.00 91.94 115 GLN A CA 1
ATOM 884 C C . GLN A 1 115 ? -5.585 0.635 13.183 1.00 91.94 115 GLN A C 1
ATOM 886 O O . GLN A 1 115 ? -6.616 0.768 13.841 1.00 91.94 115 GLN A O 1
ATOM 891 N N . LEU A 1 116 ? -4.970 -0.542 13.033 1.00 90.62 116 LEU A N 1
ATOM 892 C CA . LEU A 1 116 ? -5.486 -1.794 13.588 1.00 90.62 116 LEU A CA 1
ATOM 893 C C . LEU A 1 116 ? -5.609 -1.733 15.117 1.00 90.62 116 LEU A C 1
ATOM 895 O O . LEU A 1 116 ? -6.615 -2.163 15.680 1.00 90.62 116 LEU A O 1
ATOM 899 N N . GLN A 1 117 ? -4.617 -1.152 15.795 1.00 92.31 117 GLN A N 1
ATOM 900 C CA . GLN A 1 117 ? -4.652 -0.965 17.245 1.00 92.31 117 GLN A CA 1
ATOM 901 C C . GLN A 1 117 ? -5.835 -0.085 17.683 1.00 92.31 117 GLN A C 1
ATOM 903 O O . GLN A 1 117 ? -6.565 -0.447 18.605 1.00 92.31 117 GLN A O 1
ATOM 908 N N . LEU A 1 118 ? -6.074 1.037 16.999 1.00 92.25 118 LEU A N 1
ATOM 909 C CA . LEU A 1 118 ? -7.215 1.908 17.298 1.00 92.25 118 LEU A CA 1
ATOM 910 C C . LEU A 1 118 ? -8.562 1.241 16.990 1.00 92.25 118 LEU A C 1
ATOM 912 O O . LEU A 1 118 ? -9.542 1.489 17.690 1.00 92.25 118 LEU A O 1
ATOM 916 N N . GLU A 1 119 ? -8.632 0.385 15.970 1.00 92.00 119 GLU A N 1
ATOM 917 C CA . GLU A 1 119 ? -9.830 -0.411 15.677 1.00 92.00 119 GLU A CA 1
ATOM 918 C C . GLU A 1 119 ? -10.130 -1.410 16.804 1.00 92.00 119 GLU A C 1
ATOM 920 O O . GLU A 1 119 ? -11.287 -1.540 17.212 1.00 92.00 119 GLU A O 1
ATOM 925 N N . HIS A 1 120 ? -9.103 -2.059 17.365 1.00 91.31 120 HIS A N 1
ATOM 926 C CA . HIS A 1 120 ? -9.255 -2.896 18.560 1.00 91.31 120 HIS A CA 1
ATOM 927 C C . HIS A 1 120 ? -9.750 -2.094 19.769 1.00 91.31 120 HIS A C 1
ATOM 929 O O . HIS A 1 120 ? -10.642 -2.554 20.485 1.00 91.31 120 HIS A O 1
ATOM 935 N N . GLU A 1 1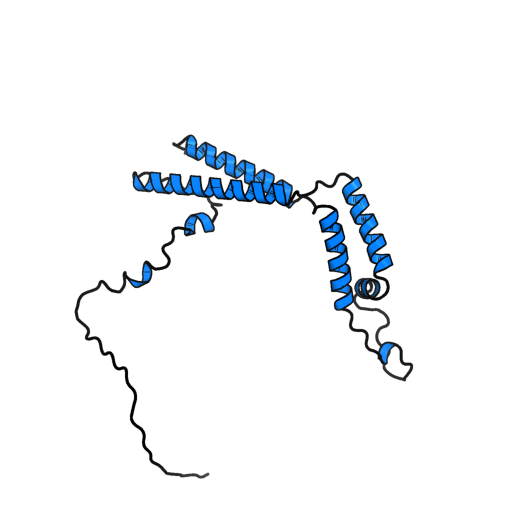21 ? -9.214 -0.893 19.988 1.00 90.94 121 GLU A N 1
ATOM 936 C CA . GLU A 1 121 ? -9.652 -0.003 21.070 1.00 90.94 121 GLU A CA 1
ATOM 937 C C . GLU A 1 121 ? -11.107 0.456 20.891 1.00 90.94 121 GLU A C 1
ATOM 939 O O . GLU A 1 121 ? -11.869 0.479 21.862 1.00 90.94 121 GLU A O 1
ATOM 944 N N . GLU A 1 122 ? -11.528 0.763 19.659 1.00 92.06 122 GLU A N 1
ATOM 945 C CA . GLU A 1 122 ? -12.921 1.095 19.346 1.00 92.06 122 GLU A CA 1
ATOM 946 C C . GLU A 1 122 ? -13.862 -0.065 19.699 1.00 92.06 122 GLU A C 1
ATOM 948 O O . GLU A 1 122 ? -14.859 0.130 20.399 1.00 92.06 122 GLU A O 1
ATOM 953 N N . GLU A 1 123 ? -13.557 -1.278 19.235 1.00 91.06 123 GLU A N 1
ATOM 954 C CA . GLU A 1 123 ? -14.423 -2.438 19.456 1.00 91.06 123 GLU A CA 1
ATOM 955 C C . GLU A 1 123 ? -14.448 -2.849 20.936 1.00 91.06 123 GLU A C 1
ATOM 957 O O . GLU A 1 123 ? -15.518 -3.175 21.455 1.00 91.06 123 GLU A O 1
ATOM 962 N N . ALA A 1 124 ? -13.325 -2.755 21.656 1.00 88.94 124 ALA A N 1
ATOM 963 C CA . ALA A 1 124 ? -13.291 -2.964 23.105 1.00 88.94 124 ALA A CA 1
ATOM 964 C C . ALA A 1 124 ? -14.216 -1.978 23.838 1.00 88.94 124 ALA A C 1
ATOM 966 O O . ALA A 1 124 ? -14.989 -2.382 24.712 1.00 88.94 124 ALA A O 1
ATOM 967 N N . TYR A 1 125 ? -14.208 -0.705 23.431 1.00 89.06 125 TYR A N 1
ATOM 968 C CA . TYR A 1 125 ? -15.095 0.314 23.988 1.00 89.06 125 TYR A CA 1
ATOM 969 C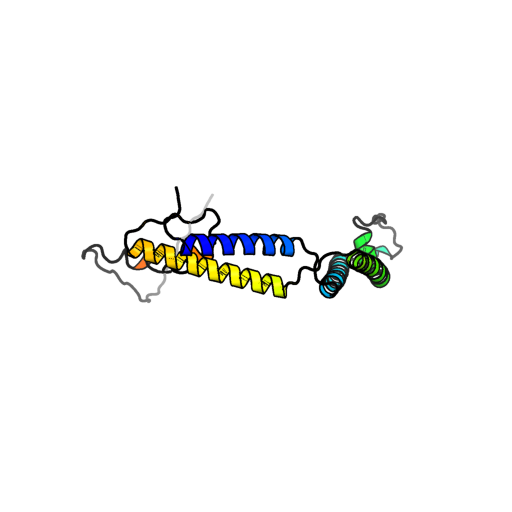 C . TYR A 1 125 ? -16.573 0.015 23.705 1.00 89.06 125 TYR A C 1
ATOM 971 O O . TYR A 1 125 ? -17.414 0.105 24.601 1.00 89.06 125 TYR A O 1
ATOM 979 N N . ILE A 1 126 ? -16.905 -0.375 22.470 1.00 88.31 126 ILE A N 1
ATOM 980 C CA . ILE A 1 126 ? -18.274 -0.736 22.070 1.00 88.31 126 ILE A CA 1
ATOM 981 C C . ILE A 1 126 ? -18.763 -1.962 22.853 1.00 88.31 126 ILE A C 1
ATOM 983 O O . ILE A 1 126 ? -19.907 -1.978 23.314 1.00 88.31 126 ILE A O 1
ATOM 987 N N . ARG A 1 127 ? -17.907 -2.969 23.057 1.00 87.81 127 ARG A N 1
ATOM 988 C CA . ARG A 1 127 ? -18.229 -4.165 23.854 1.00 87.81 127 ARG A CA 1
ATOM 989 C C . ARG A 1 127 ? -18.434 -3.836 25.328 1.00 87.81 127 ARG A C 1
ATOM 991 O O . ARG A 1 127 ? -19.398 -4.320 25.918 1.00 87.81 127 ARG A O 1
ATOM 998 N N . GLN A 1 128 ? -17.583 -2.995 25.911 1.00 87.62 128 GLN A N 1
ATOM 999 C CA . GLN A 1 128 ? -17.759 -2.539 27.289 1.00 87.62 128 GLN A CA 1
ATOM 1000 C C . GLN A 1 128 ? -19.075 -1.769 27.451 1.00 87.62 128 GLN A C 1
ATOM 1002 O O . GLN A 1 128 ? -19.851 -2.058 28.360 1.00 87.62 128 GLN A O 1
ATOM 1007 N N . ALA A 1 129 ? -19.378 -0.849 26.533 1.00 86.06 129 ALA A N 1
ATOM 1008 C CA . ALA A 1 129 ? -20.643 -0.125 26.541 1.00 86.06 129 ALA A CA 1
ATOM 1009 C C . ALA A 1 129 ? -21.846 -1.078 26.430 1.00 86.06 129 ALA A C 1
ATOM 1011 O O . ALA A 1 129 ? -22.820 -0.913 27.164 1.00 86.06 129 ALA A O 1
ATOM 1012 N N . ALA A 1 130 ? -21.757 -2.114 25.591 1.00 86.75 130 ALA A N 1
ATOM 1013 C CA . ALA A 1 130 ? -22.791 -3.141 25.480 1.00 86.75 130 ALA A CA 1
ATOM 1014 C C . ALA A 1 130 ? -22.965 -3.950 26.777 1.00 86.75 130 ALA A C 1
ATOM 1016 O O . ALA A 1 130 ? -24.099 -4.236 27.161 1.00 86.75 130 ALA A O 1
ATOM 1017 N N . ALA A 1 131 ? -21.875 -4.271 27.484 1.00 87.00 131 ALA A N 1
ATOM 1018 C CA . ALA A 1 131 ? -21.927 -4.920 28.797 1.00 87.00 131 ALA A CA 1
ATOM 1019 C C . ALA A 1 131 ? -22.586 -4.027 29.866 1.00 87.00 131 ALA A C 1
ATOM 1021 O O . ALA A 1 131 ? -23.286 -4.523 30.746 1.00 87.00 131 ALA A O 1
ATOM 1022 N N . GLU A 1 132 ? -22.430 -2.709 29.747 1.00 86.62 132 GLU A N 1
ATOM 1023 C CA . GLU A 1 132 ? -23.125 -1.700 30.559 1.00 86.62 132 GLU A CA 1
ATOM 1024 C C . GLU A 1 132 ? -24.577 -1.437 30.097 1.00 86.62 132 GLU A C 1
ATOM 1026 O O . GLU A 1 132 ? -25.246 -0.549 30.627 1.00 86.62 132 GLU A O 1
ATOM 1031 N N . GLY A 1 133 ? -25.077 -2.176 29.099 1.00 84.25 133 GLY A N 1
ATOM 1032 C CA . GLY A 1 133 ? -26.435 -2.039 28.561 1.00 84.25 133 GLY A CA 1
ATOM 1033 C C . GLY A 1 133 ? -26.625 -0.874 27.583 1.00 84.25 133 GLY A C 1
ATOM 1034 O O . GLY A 1 133 ? -27.754 -0.576 27.192 1.00 84.25 133 GLY A O 1
ATOM 1035 N N . LYS A 1 134 ? -25.546 -0.205 27.162 1.00 85.94 134 LYS A N 1
ATOM 1036 C CA . LYS A 1 134 ? -25.574 0.884 26.177 1.00 85.94 134 LYS A CA 1
ATOM 1037 C C . LYS A 1 134 ? -25.341 0.328 24.774 1.00 85.94 134 LYS A C 1
ATOM 1039 O O . LYS A 1 134 ? -24.388 -0.404 24.527 1.00 85.94 134 LYS A O 1
ATOM 1044 N N . SER A 1 135 ? -26.181 0.724 23.823 1.00 85.69 135 SER A N 1
ATOM 1045 C CA . SER A 1 135 ? -25.993 0.374 22.413 1.00 85.69 135 SER A CA 1
ATOM 1046 C C . SER A 1 135 ? -25.229 1.483 21.693 1.00 85.69 135 SER A C 1
ATOM 1048 O O . SER A 1 135 ? -25.718 2.607 21.583 1.00 85.69 135 SER A O 1
ATOM 1050 N N . ILE A 1 136 ? -24.028 1.167 21.208 1.00 84.31 136 ILE A N 1
ATOM 1051 C CA . ILE A 1 136 ? -23.228 2.054 20.362 1.00 84.31 136 ILE A CA 1
ATOM 1052 C C . ILE A 1 136 ? -23.188 1.454 18.950 1.00 84.31 136 ILE A C 1
ATOM 1054 O O . ILE A 1 136 ? -22.784 0.297 18.800 1.00 84.31 136 ILE A O 1
ATOM 1058 N N . PRO A 1 137 ? -23.591 2.200 17.905 1.00 85.81 137 PRO A N 1
ATOM 1059 C CA . PRO A 1 137 ? -23.539 1.700 16.539 1.00 85.81 137 PRO A CA 1
ATOM 1060 C C . PRO A 1 137 ? -22.086 1.552 16.081 1.00 85.81 137 PRO A C 1
ATOM 1062 O O . PRO A 1 137 ? -21.267 2.444 16.310 1.00 85.81 137 PRO A O 1
ATOM 1065 N N . ARG A 1 138 ? -21.777 0.442 15.407 1.00 87.38 138 ARG A N 1
ATOM 1066 C CA . ARG A 1 138 ? -20.488 0.226 14.733 1.00 87.38 138 ARG A CA 1
ATOM 1067 C C . ARG A 1 138 ? -20.401 1.062 13.454 1.00 87.38 138 ARG A C 1
ATOM 1069 O O . ARG A 1 138 ? -21.427 1.436 12.887 1.00 87.38 138 ARG A O 1
ATOM 1076 N N . ARG A 1 139 ? -19.177 1.342 13.003 1.00 87.31 139 ARG A N 1
ATOM 1077 C CA . ARG A 1 139 ? -18.920 1.964 11.695 1.00 87.31 139 ARG A CA 1
ATOM 1078 C C . ARG A 1 139 ? -19.239 0.985 10.560 1.00 87.31 139 ARG A C 1
ATOM 1080 O O . ARG A 1 139 ? -19.113 -0.223 10.750 1.00 87.31 139 ARG A O 1
ATOM 1087 N N . GLY A 1 140 ? -19.658 1.493 9.400 1.00 83.12 140 GLY A N 1
ATOM 1088 C CA . GLY A 1 140 ? -20.017 0.650 8.247 1.00 83.12 140 GLY A CA 1
ATOM 1089 C C . GLY A 1 140 ? -18.806 -0.035 7.607 1.00 83.12 140 GLY A C 1
ATOM 1090 O O . GLY A 1 140 ? -18.916 -1.118 7.046 1.00 83.12 140 GLY A O 1
ATOM 1091 N N . GLU A 1 141 ? -17.647 0.589 7.755 1.00 83.88 141 GLU A N 1
ATOM 1092 C CA . GLU A 1 141 ? -16.337 0.200 7.246 1.00 83.88 141 GLU A CA 1
ATOM 1093 C C . GLU A 1 141 ? -15.441 -0.443 8.319 1.00 83.88 141 GLU A C 1
ATOM 1095 O O . GLU A 1 141 ? -14.227 -0.519 8.149 1.00 83.88 141 GLU A O 1
ATOM 1100 N N . ALA A 1 142 ? -16.020 -0.883 9.442 1.00 85.00 142 ALA A N 1
ATOM 1101 C CA . ALA A 1 142 ? -15.273 -1.536 10.511 1.00 85.00 142 ALA A CA 1
ATOM 1102 C C . ALA A 1 142 ? -14.568 -2.809 10.010 1.00 85.00 142 ALA A C 1
ATOM 1104 O O . ALA A 1 142 ? -15.144 -3.618 9.280 1.00 85.00 142 ALA A O 1
ATOM 1105 N N . ASN A 1 143 ? -13.322 -2.998 10.439 1.00 85.00 143 ASN A N 1
ATOM 1106 C CA . ASN A 1 143 ? -12.497 -4.117 10.011 1.00 85.00 143 ASN A CA 1
ATOM 1107 C C . ASN A 1 143 ? -13.076 -5.459 10.502 1.00 85.00 143 ASN A C 1
ATOM 1109 O O . ASN A 1 143 ? -13.164 -5.679 11.716 1.00 85.00 143 ASN A O 1
ATOM 1113 N N . PRO A 1 144 ? -13.439 -6.387 9.594 1.00 83.31 144 PRO A N 1
ATOM 1114 C CA . PRO A 1 144 ? -14.067 -7.646 9.977 1.00 83.31 144 PRO A CA 1
ATOM 1115 C C . PRO A 1 144 ? -13.162 -8.510 10.859 1.00 83.31 144 PRO A C 1
ATOM 1117 O O . PRO A 1 144 ? -13.674 -9.225 11.714 1.00 83.31 144 PRO A O 1
ATOM 1120 N N . ALA A 1 145 ? -11.836 -8.422 10.714 1.00 83.75 145 ALA A N 1
ATOM 1121 C CA . ALA A 1 145 ? -10.907 -9.184 11.545 1.00 83.75 145 ALA A CA 1
ATOM 1122 C C . ALA A 1 145 ? -11.022 -8.799 13.029 1.00 83.75 145 ALA A C 1
ATOM 1124 O O . ALA A 1 145 ? -11.041 -9.671 13.891 1.00 83.75 145 ALA A O 1
ATOM 1125 N N . VAL A 1 146 ? -11.186 -7.508 13.329 1.00 84.69 146 VAL A N 1
ATOM 1126 C CA . VAL A 1 146 ? -11.357 -7.005 14.702 1.00 84.69 146 VAL A CA 1
ATOM 1127 C C . VAL A 1 146 ? -12.718 -7.410 15.278 1.00 84.69 146 VAL A C 1
ATOM 1129 O O . VAL A 1 146 ? -12.828 -7.788 16.449 1.00 84.69 146 VAL A O 1
ATOM 1132 N N . LEU A 1 147 ? -13.761 -7.391 14.444 1.00 84.00 147 LEU A N 1
ATOM 1133 C CA . LEU A 1 147 ? -15.105 -7.822 14.836 1.00 84.00 147 LEU A CA 1
ATOM 1134 C C . LEU A 1 147 ? -15.153 -9.320 15.165 1.00 84.00 147 LEU A C 1
ATOM 1136 O O . LEU A 1 147 ? -15.848 -9.718 16.101 1.00 84.00 147 LEU A O 1
ATOM 1140 N N . LEU A 1 148 ? -14.409 -10.129 14.406 1.00 79.25 148 LEU A N 1
ATOM 1141 C CA . LEU A 1 148 ? -14.394 -11.589 14.496 1.00 79.25 148 LEU A CA 1
ATOM 1142 C C . LEU A 1 148 ? -13.316 -12.153 15.432 1.00 79.25 148 LEU A C 1
ATOM 1144 O O . LEU A 1 148 ? -13.380 -13.339 15.733 1.00 79.25 148 LEU A O 1
ATOM 1148 N N . ALA A 1 149 ? -12.364 -11.349 15.919 1.00 68.75 149 ALA A N 1
ATOM 1149 C CA . ALA A 1 149 ? -11.241 -11.826 16.741 1.00 68.75 149 ALA A CA 1
ATOM 1150 C C . ALA A 1 149 ? -11.667 -12.571 18.025 1.00 68.75 149 ALA A C 1
ATOM 1152 O O . ALA A 1 149 ? -10.953 -13.453 18.489 1.00 68.75 149 ALA A O 1
ATOM 1153 N N . ASP A 1 150 ? -12.855 -12.261 18.551 1.00 60.34 150 ASP A N 1
ATOM 1154 C CA . ASP A 1 150 ? -13.434 -12.913 19.734 1.00 60.34 150 ASP A CA 1
ATOM 1155 C C . ASP A 1 150 ? -14.589 -13.856 19.371 1.00 60.34 150 ASP A C 1
ATOM 1157 O O . ASP A 1 150 ? -15.333 -14.299 20.255 1.00 60.34 150 ASP A O 1
ATOM 1161 N N . TRP A 1 151 ? -14.788 -14.153 18.080 1.00 47.50 151 TRP A N 1
ATOM 1162 C CA . TRP A 1 151 ? -15.722 -15.198 17.694 1.00 47.50 151 TRP A CA 1
ATOM 1163 C C . TRP A 1 151 ? -15.178 -16.507 18.262 1.00 47.50 151 TRP A C 1
ATOM 1165 O O . TRP A 1 151 ? -14.101 -16.949 17.867 1.00 47.50 151 TRP A O 1
ATOM 1175 N N . PRO A 1 152 ? -15.878 -17.142 19.212 1.00 46.41 152 PRO A N 1
ATOM 1176 C CA . PRO A 1 152 ? -15.414 -18.398 19.748 1.00 46.41 152 PRO A CA 1
ATOM 1177 C C . PRO A 1 152 ? -15.571 -19.432 18.643 1.00 46.41 152 PRO A C 1
ATOM 1179 O O . PRO A 1 152 ? -16.682 -19.906 18.385 1.00 46.41 152 PRO A O 1
ATOM 1182 N N . GLU A 1 153 ? -14.463 -19.784 17.998 1.00 46.62 153 GLU A N 1
ATOM 1183 C CA . GLU A 1 153 ? -14.329 -21.054 17.300 1.00 46.62 153 GLU A CA 1
ATOM 1184 C C . GLU A 1 153 ? -14.730 -22.156 18.294 1.00 46.62 153 GLU A C 1
ATOM 1186 O O . GLU A 1 153 ? -13.974 -22.522 19.189 1.00 46.62 153 GLU A O 1
ATOM 1191 N N . GLY A 1 154 ? -15.980 -22.624 18.220 1.00 46.72 154 GLY A N 1
ATOM 1192 C CA . GLY A 1 154 ? -16.452 -23.747 19.033 1.00 46.72 154 GLY A CA 1
ATOM 1193 C C . GLY A 1 154 ? -17.669 -23.535 19.937 1.00 46.72 154 GLY A C 1
ATOM 1194 O O . GLY A 1 154 ? -17.994 -24.462 20.681 1.00 46.72 154 GLY A O 1
ATOM 1195 N N . ARG A 1 155 ? -18.419 -22.421 19.874 1.00 45.09 155 ARG A N 1
ATOM 1196 C CA . ARG A 1 155 ? -19.739 -22.373 20.561 1.00 45.09 155 ARG A CA 1
ATOM 1197 C C . ARG A 1 155 ? -20.868 -23.145 19.860 1.00 45.09 155 ARG A C 1
ATOM 1199 O O . ARG A 1 155 ? -21.910 -23.351 20.478 1.00 45.09 155 ARG A O 1
ATOM 1206 N N . ASP A 1 156 ? -20.622 -23.689 18.668 1.00 48.25 156 ASP A N 1
ATOM 1207 C CA . ASP A 1 156 ? -21.625 -24.456 17.911 1.00 48.25 156 ASP A CA 1
ATOM 1208 C C . ASP A 1 156 ? -21.564 -25.982 18.109 1.00 48.25 156 ASP A C 1
ATOM 1210 O O . ASP A 1 156 ? -22.465 -26.688 17.665 1.00 48.25 156 ASP A O 1
ATOM 1214 N N . GLN A 1 157 ? -20.585 -26.524 18.850 1.00 45.62 157 GLN A N 1
ATOM 1215 C CA . GLN A 1 157 ? -20.554 -27.970 19.148 1.00 45.62 157 GLN A CA 1
ATOM 1216 C C . GLN A 1 157 ? -21.147 -28.346 20.517 1.00 45.62 157 GLN A C 1
ATOM 1218 O O . GLN A 1 157 ? -21.588 -29.478 20.701 1.00 45.62 157 GLN A O 1
ATOM 1223 N N . GLN A 1 158 ? -21.237 -27.417 21.479 1.00 42.28 158 GLN A N 1
ATOM 1224 C CA . GLN A 1 158 ? -21.799 -27.718 22.809 1.00 42.28 158 GLN A CA 1
ATOM 1225 C C . GLN A 1 158 ? -23.289 -27.377 22.963 1.00 42.28 158 GLN A C 1
ATOM 1227 O O . GLN A 1 158 ? -23.951 -27.948 23.833 1.00 42.28 158 GLN A O 1
ATOM 1232 N N . ALA A 1 159 ? -23.857 -26.521 22.106 1.00 39.62 159 ALA A N 1
ATOM 1233 C CA . ALA A 1 159 ? -25.280 -26.173 22.172 1.00 39.62 159 ALA A CA 1
ATOM 1234 C C . ALA A 1 159 ? -26.214 -27.305 21.690 1.00 39.62 159 ALA A C 1
ATOM 1236 O O . ALA A 1 159 ? -27.373 -27.360 22.100 1.00 39.62 159 ALA A O 1
ATOM 1237 N N . VAL A 1 160 ? -25.709 -28.263 20.902 1.00 44.97 160 VAL A N 1
ATOM 1238 C CA . VAL A 1 160 ? -26.483 -29.442 20.460 1.00 44.97 160 VAL A CA 1
ATOM 1239 C C . VAL A 1 160 ? -26.517 -30.550 21.531 1.00 44.97 160 VAL A C 1
ATOM 1241 O O . VAL A 1 160 ? -27.412 -31.389 21.527 1.00 44.97 160 VAL A O 1
ATOM 1244 N N . SER A 1 161 ? -25.619 -30.521 22.526 1.00 46.91 161 SER A N 1
ATOM 1245 C CA . SER A 1 161 ? -25.497 -31.574 23.553 1.00 46.91 161 SER A CA 1
ATOM 1246 C C . SER A 1 161 ? -26.373 -31.369 24.804 1.00 46.91 161 SER A C 1
ATOM 1248 O O . SER A 1 161 ? -26.327 -32.196 25.715 1.00 46.91 161 SER A O 1
ATOM 1250 N N . ARG A 1 162 ? -27.167 -30.291 24.897 1.00 44.22 162 ARG A N 1
ATOM 1251 C CA . ARG A 1 162 ? -28.011 -29.992 26.078 1.00 44.22 162 ARG A CA 1
ATOM 1252 C C . ARG A 1 162 ? -29.523 -30.097 25.834 1.00 44.22 162 ARG A C 1
ATOM 1254 O O . ARG A 1 162 ? -30.304 -29.497 26.569 1.00 44.22 162 ARG A O 1
ATOM 1261 N N . ARG A 1 163 ? -29.965 -30.900 24.859 1.00 40.62 163 ARG A N 1
ATOM 1262 C CA . ARG A 1 163 ? -31.348 -31.415 24.824 1.00 40.62 163 ARG A CA 1
ATOM 1263 C C . ARG A 1 163 ? -31.385 -32.837 25.394 1.00 40.62 163 ARG A C 1
ATOM 1265 O O . ARG A 1 163 ? -30.883 -33.744 24.754 1.00 40.62 163 ARG A O 1
ATOM 1272 N N . ALA A 1 164 ? -31.957 -32.940 26.598 1.00 35.47 164 ALA A N 1
ATOM 1273 C CA . ALA A 1 164 ? -32.602 -34.065 27.298 1.00 35.47 164 ALA A CA 1
ATOM 1274 C C . ALA A 1 164 ? -32.158 -35.539 27.043 1.00 35.47 164 ALA A C 1
ATOM 1276 O O . ALA A 1 164 ? -31.958 -35.966 25.909 1.00 35.47 164 ALA A O 1
ATOM 1277 N N . PRO A 1 165 ? -32.108 -36.374 28.105 1.00 44.06 165 PRO A N 1
ATOM 1278 C CA . PRO A 1 165 ? -31.693 -37.773 28.032 1.00 44.06 165 PRO A CA 1
ATOM 1279 C C . PRO A 1 165 ? -32.789 -38.611 27.364 1.00 44.06 165 PRO A C 1
ATOM 1281 O O . PRO A 1 165 ? -33.949 -38.533 27.762 1.00 44.06 165 PRO A O 1
ATOM 1284 N N . GLY A 1 166 ? -32.454 -39.438 26.372 1.00 43.22 166 GLY A N 1
ATOM 1285 C CA . GLY A 1 166 ? -33.487 -40.313 25.811 1.00 43.22 166 GLY A CA 1
ATOM 1286 C C . GLY A 1 166 ? -33.172 -41.156 24.587 1.00 43.22 166 GLY A C 1
ATOM 1287 O O . GLY A 1 166 ? -34.027 -41.951 24.215 1.00 43.22 166 GLY A O 1
ATOM 1288 N N . VAL A 1 167 ? -31.996 -41.064 23.961 1.00 39.94 167 VAL A N 1
ATOM 1289 C CA . VAL A 1 167 ? -31.684 -41.952 22.830 1.00 39.94 167 VAL A CA 1
ATOM 1290 C C . VAL A 1 167 ? -30.329 -42.600 23.048 1.00 39.94 167 VAL A C 1
ATOM 1292 O O . VAL A 1 167 ? -29.296 -41.941 23.119 1.00 39.94 167 VAL A O 1
ATOM 1295 N N . ARG A 1 168 ? -30.386 -43.919 23.240 1.00 36.28 168 ARG A N 1
ATOM 1296 C CA . ARG A 1 168 ? -29.262 -44.808 23.518 1.00 36.28 168 ARG A CA 1
ATOM 1297 C C . ARG A 1 168 ? -28.124 -44.576 22.528 1.00 36.28 168 ARG A C 1
ATOM 1299 O O . ARG A 1 168 ? -28.297 -44.731 21.322 1.00 36.28 168 ARG A O 1
ATOM 1306 N N . ALA A 1 169 ? -26.946 -44.296 23.077 1.00 38.28 169 ALA A N 1
ATOM 1307 C CA . ALA A 1 169 ? -25.686 -44.460 22.381 1.00 38.28 169 ALA A CA 1
ATOM 1308 C C . ALA A 1 169 ? -25.582 -45.909 21.884 1.00 38.28 169 ALA A C 1
ATOM 1310 O O . ALA A 1 169 ? -25.539 -46.840 22.686 1.00 38.28 169 ALA A O 1
ATOM 1311 N N . SER A 1 170 ? -25.540 -46.095 20.567 1.00 36.41 170 SER A N 1
ATOM 1312 C CA . SER A 1 170 ? -25.046 -47.334 19.968 1.00 36.41 170 SER A CA 1
ATOM 1313 C C . SER A 1 170 ? -23.659 -47.038 19.424 1.00 36.41 170 SER A C 1
ATOM 1315 O O . SER A 1 170 ? -23.478 -46.651 18.274 1.00 36.41 170 SER A O 1
ATOM 1317 N N . VAL A 1 171 ? -22.679 -47.147 20.318 1.00 42.19 171 VAL A N 1
ATOM 1318 C CA . VAL A 1 171 ? -21.276 -47.287 19.946 1.00 42.19 171 VAL A CA 1
ATOM 1319 C C . VAL A 1 171 ? -21.106 -48.726 19.474 1.00 42.19 171 VAL A C 1
ATOM 1321 O O . VAL A 1 171 ? -21.173 -49.645 20.282 1.00 42.19 171 VAL A O 1
ATOM 1324 N N . LEU A 1 172 ? -20.870 -48.924 18.180 1.00 34.34 172 LEU A N 1
ATOM 1325 C CA . LEU A 1 172 ? -20.280 -50.158 17.669 1.00 34.34 172 LEU A CA 1
ATOM 1326 C C . LEU A 1 172 ? -18.977 -49.794 16.959 1.00 34.34 172 LEU A C 1
ATOM 1328 O O . LEU A 1 172 ? -18.950 -49.384 15.801 1.00 34.34 172 LEU A O 1
ATOM 1332 N N . ARG A 1 173 ? -17.885 -49.899 17.719 1.00 39.81 173 ARG A N 1
ATOM 1333 C CA . ARG A 1 173 ? -16.556 -50.199 17.182 1.00 39.81 173 ARG A CA 1
ATOM 1334 C C . ARG A 1 173 ? -16.369 -51.719 17.199 1.00 39.81 173 ARG A C 1
ATOM 1336 O O . ARG A 1 173 ? -16.967 -52.384 18.037 1.00 39.81 173 ARG A O 1
ATOM 1343 N N . ILE A 1 174 ? -15.379 -52.154 16.411 1.00 32.81 174 ILE A N 1
ATOM 1344 C CA . ILE A 1 174 ? -14.725 -53.479 16.356 1.00 32.81 174 ILE A CA 1
ATOM 1345 C C . ILE A 1 174 ? -15.412 -54.384 15.315 1.00 32.81 174 ILE A C 1
ATOM 1347 O O . ILE A 1 174 ? -16.586 -54.694 15.447 1.00 32.81 174 ILE A O 1
ATOM 1351 N N . ARG A 1 175 ? -14.837 -54.530 14.108 1.00 39.22 175 ARG A N 1
ATOM 1352 C CA . ARG A 1 175 ? -13.747 -55.454 13.695 1.00 39.22 175 ARG A CA 1
ATOM 1353 C C . ARG A 1 175 ? -14.115 -56.931 13.906 1.00 39.22 175 ARG A C 1
ATOM 1355 O O . ARG A 1 175 ? -14.616 -57.296 14.954 1.00 39.22 175 ARG A O 1
ATOM 1362 N N . ASP A 1 176 ? -13.776 -57.722 12.890 1.00 35.59 176 ASP A N 1
ATOM 1363 C CA . ASP A 1 176 ? -13.828 -59.187 12.799 1.00 35.59 176 ASP A CA 1
ATOM 1364 C C . ASP A 1 176 ? -15.197 -59.807 12.464 1.00 35.59 176 ASP A C 1
ATOM 1366 O O . ASP A 1 176 ? -16.045 -60.002 13.322 1.00 35.59 176 ASP A O 1
ATOM 1370 N N . LEU A 1 177 ? -15.390 -60.192 11.197 1.00 35.31 177 LEU A N 1
ATOM 1371 C CA . LEU A 1 177 ? -15.392 -61.612 10.825 1.00 35.31 177 LEU A CA 1
ATOM 1372 C C . LEU A 1 177 ? -15.360 -61.775 9.297 1.00 35.31 177 LEU A C 1
ATOM 1374 O O . LEU A 1 177 ? -16.078 -61.113 8.552 1.00 35.31 177 LEU A O 1
ATOM 1378 N N . ALA A 1 178 ? -14.475 -62.659 8.856 1.00 35.84 178 ALA A N 1
ATOM 1379 C CA . ALA A 1 178 ? -14.276 -63.084 7.483 1.00 35.84 178 ALA A CA 1
ATOM 1380 C C . ALA A 1 178 ? -15.281 -64.177 7.056 1.00 35.84 178 ALA A C 1
ATOM 1382 O O . ALA A 1 178 ? -16.024 -64.692 7.889 1.00 35.84 178 ALA A O 1
ATOM 1383 N N . LEU A 1 179 ? -15.129 -64.595 5.788 1.00 36.16 179 LEU A N 1
ATOM 1384 C CA . LEU A 1 179 ? -15.592 -65.827 5.114 1.00 36.16 179 LEU A CA 1
ATOM 1385 C C . LEU A 1 179 ? -16.851 -65.659 4.234 1.00 36.16 179 LEU A C 1
ATOM 1387 O O . LEU A 1 179 ? -17.927 -65.349 4.722 1.00 36.16 179 LEU A O 1
ATOM 1391 N N . VAL A 1 180 ? -16.703 -65.653 2.896 1.00 36.19 180 VAL A N 1
ATOM 1392 C CA . VAL A 1 180 ? -16.529 -66.823 1.986 1.00 36.19 180 VAL A CA 1
ATOM 1393 C C . VAL A 1 180 ? -17.871 -67.532 1.787 1.00 36.19 180 VAL A C 1
ATOM 1395 O O . VAL A 1 180 ? -18.362 -68.217 2.672 1.00 36.19 180 VAL A O 1
ATOM 1398 N N . THR A 1 181 ? -18.584 -67.271 0.693 1.00 39.81 181 THR A N 1
ATOM 1399 C CA . THR A 1 181 ? -18.704 -68.085 -0.545 1.00 39.81 181 THR A CA 1
ATOM 1400 C C . THR A 1 181 ? -19.832 -67.404 -1.350 1.00 39.81 181 THR A C 1
ATOM 1402 O O . THR A 1 181 ? -20.706 -66.798 -0.745 1.00 39.81 181 THR A O 1
ATOM 1405 N N . GLY A 1 182 ? -19.906 -67.337 -2.675 1.00 34.28 182 GLY A N 1
ATOM 1406 C CA . GLY A 1 182 ? -19.494 -68.261 -3.717 1.00 34.28 182 GLY A CA 1
ATOM 1407 C C . GLY A 1 182 ? -20.716 -68.474 -4.624 1.00 34.28 182 GLY A C 1
ATOM 1408 O O . GLY A 1 182 ? -21.727 -68.972 -4.152 1.00 34.28 182 GLY A O 1
ATOM 1409 N N . ASP A 1 183 ? -20.566 -68.111 -5.900 1.00 35.91 183 ASP A N 1
ATOM 1410 C CA . ASP A 1 183 ? -21.216 -68.737 -7.061 1.00 35.91 183 ASP A CA 1
ATOM 1411 C C . ASP A 1 183 ? -22.705 -68.444 -7.376 1.00 35.91 183 ASP A C 1
ATOM 1413 O O . ASP A 1 183 ? -23.608 -68.781 -6.619 1.00 35.91 183 ASP A O 1
ATOM 1417 N N . GLN A 1 184 ? -22.967 -67.870 -8.561 1.00 40.75 184 GLN A N 1
ATOM 1418 C CA . GLN A 1 184 ? -23.611 -68.564 -9.695 1.00 40.75 184 GLN A CA 1
ATOM 1419 C C . GLN A 1 184 ? -23.878 -67.599 -10.871 1.00 40.75 184 GLN A C 1
ATOM 1421 O O . GLN A 1 184 ? -24.365 -66.479 -10.731 1.00 40.75 184 GLN A O 1
ATOM 1426 N N . VAL A 1 185 ? -23.511 -68.105 -12.043 1.00 43.91 185 VAL A N 1
ATOM 1427 C CA . VAL A 1 185 ? -23.601 -67.579 -13.409 1.00 43.91 185 VAL A CA 1
ATOM 1428 C C . VAL A 1 185 ? -25.023 -67.731 -13.964 1.00 43.91 185 VAL A C 1
ATOM 1430 O O . VAL A 1 185 ? -25.640 -68.758 -13.715 1.00 43.91 185 VAL A O 1
ATOM 1433 N N . GLN A 1 186 ? -25.482 -66.805 -14.823 1.00 34.66 186 GLN A N 1
ATOM 1434 C CA . GLN A 1 186 ? -26.280 -67.147 -16.019 1.00 34.66 186 GLN A CA 1
ATOM 1435 C C . GLN A 1 186 ? -26.360 -65.984 -17.034 1.00 34.66 186 GLN A C 1
ATOM 1437 O O . GLN A 1 186 ? -26.952 -64.942 -16.776 1.00 34.66 186 GLN A O 1
ATOM 1442 N N . ALA A 1 187 ? -25.743 -66.199 -18.203 1.00 36.53 187 ALA A N 1
ATOM 1443 C CA . ALA A 1 187 ? -26.107 -65.614 -19.505 1.00 36.53 187 ALA A CA 1
ATOM 1444 C C . ALA A 1 187 ? -27.247 -66.475 -20.132 1.00 36.53 187 ALA A C 1
ATOM 1446 O O . ALA A 1 187 ? -27.647 -67.438 -19.469 1.00 36.53 187 ALA A O 1
ATOM 1447 N N . PRO A 1 188 ? -27.718 -66.297 -21.391 1.00 54.81 188 PRO A N 1
ATOM 1448 C CA . PRO A 1 188 ? -27.397 -65.284 -22.411 1.00 54.81 188 PRO A CA 1
ATOM 1449 C C . PRO A 1 188 ? -28.632 -64.691 -23.144 1.00 54.81 188 PRO A C 1
ATOM 1451 O O . PRO A 1 188 ? -29.735 -65.217 -23.034 1.00 54.81 188 PRO A O 1
ATOM 1454 N N . TYR A 1 189 ? -28.419 -63.636 -23.941 1.00 41.66 189 TYR A N 1
ATOM 1455 C CA . TYR A 1 189 ? -28.864 -63.501 -25.343 1.00 41.66 189 TYR A CA 1
ATOM 1456 C C . TYR A 1 189 ? -28.011 -62.434 -26.035 1.00 41.66 189 TYR A C 1
ATOM 1458 O O . TYR A 1 189 ? -27.696 -61.423 -25.368 1.00 41.66 189 TYR A O 1
#

Secondary structure (DSSP, 8-state):
---S-HHHHHHHHHHHHHHHHHHHHHTSBPPHHHHHHHHHHHHHHHHHH----GGGSS-SS-----SS-S-HHHHHHHH-HHHHHHHHHHHHHHHHHTTPPB--HHHHHHHHHHHHHHHHHHHHHHHHHHHTT---PPPTT--HHHHHTT--TTHHHHGGGGS-S-S----------------------

Radius of gyration: 33.27 Å; chains: 1; bounding box: 54×83×76 Å